Protein AF-A0A7D4T1U1-F1 (afdb_monomer_lite)

pLDDT: mean 91.25, std 10.31, range [41.44, 98.31]

Structure (mmCIF, N/CA/C/O backbone):
data_AF-A0A7D4T1U1-F1
#
_entry.id   AF-A0A7D4T1U1-F1
#
loop_
_atom_site.group_PDB
_atom_site.id
_atom_site.type_symbol
_atom_site.label_atom_id
_atom_site.label_alt_id
_atom_site.label_comp_id
_atom_site.label_asym_id
_atom_site.label_entity_id
_atom_site.label_seq_id
_atom_site.pdbx_PDB_ins_code
_atom_site.Cartn_x
_atom_site.Cartn_y
_atom_site.Cartn_z
_atom_site.occupancy
_atom_site.B_iso_or_equiv
_atom_site.auth_seq_id
_atom_site.auth_comp_id
_atom_site.auth_asym_id
_atom_site.auth_atom_id
_atom_site.pdbx_PDB_model_num
ATOM 1 N N . MET A 1 1 ? 13.947 -8.978 -12.650 1.00 77.12 1 MET A N 1
ATOM 2 C CA . MET A 1 1 ? 12.839 -8.576 -11.743 1.00 77.12 1 MET A CA 1
ATOM 3 C C . MET A 1 1 ? 11.743 -9.635 -11.666 1.00 77.12 1 MET A C 1
ATOM 5 O O . MET A 1 1 ? 11.285 -9.873 -10.558 1.00 77.12 1 MET A O 1
ATOM 9 N N . ALA A 1 2 ? 11.378 -10.297 -12.772 1.00 81.56 2 ALA A N 1
ATOM 10 C CA . ALA A 1 2 ? 10.426 -11.416 -12.76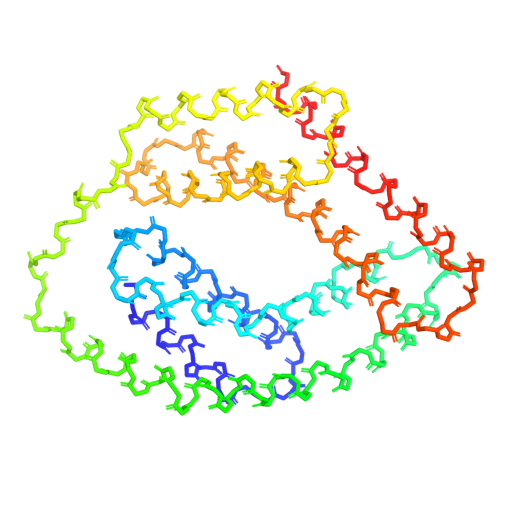2 1.00 81.56 2 ALA A CA 1
ATOM 11 C C . ALA A 1 2 ? 10.854 -12.577 -11.840 1.00 81.56 2 ALA A C 1
ATOM 13 O O . ALA A 1 2 ? 10.051 -13.007 -11.025 1.00 81.56 2 ALA A O 1
ATOM 14 N N . GLN A 1 3 ? 12.135 -12.984 -11.865 1.00 86.38 3 GLN A N 1
ATOM 15 C CA . GLN A 1 3 ? 12.668 -14.003 -10.941 1.00 86.38 3 GLN A CA 1
ATOM 16 C C . GLN A 1 3 ? 12.392 -13.664 -9.471 1.00 86.38 3 GLN A C 1
ATOM 18 O O . GLN A 1 3 ? 11.830 -14.466 -8.745 1.00 86.38 3 GLN A O 1
ATOM 23 N N . LYS A 1 4 ? 12.692 -12.428 -9.055 1.00 89.06 4 LYS A N 1
ATOM 24 C CA . LYS A 1 4 ? 12.436 -11.987 -7.680 1.00 89.06 4 LYS A CA 1
ATOM 25 C C . LYS A 1 4 ? 10.953 -12.078 -7.302 1.00 89.06 4 LYS A C 1
ATOM 27 O O . LYS A 1 4 ? 10.644 -12.396 -6.162 1.00 89.06 4 LYS A O 1
ATOM 32 N N . LEU A 1 5 ? 10.046 -11.756 -8.230 1.00 90.81 5 LEU A N 1
ATOM 33 C CA . LEU A 1 5 ? 8.609 -11.902 -7.992 1.00 90.81 5 LEU A CA 1
ATOM 34 C C . LEU A 1 5 ? 8.231 -13.379 -7.827 1.00 90.81 5 LEU A C 1
ATOM 36 O O . LEU A 1 5 ? 7.451 -13.692 -6.938 1.00 90.81 5 LEU A O 1
ATOM 40 N N . TYR A 1 6 ? 8.801 -14.257 -8.657 1.00 93.00 6 TYR A N 1
ATOM 41 C CA . TYR A 1 6 ? 8.609 -15.704 -8.571 1.00 93.00 6 TYR A CA 1
ATOM 42 C C . TYR A 1 6 ? 9.062 -16.247 -7.217 1.00 93.00 6 TYR A C 1
ATOM 44 O O . TYR A 1 6 ? 8.272 -16.888 -6.535 1.00 93.00 6 TYR A O 1
ATOM 52 N N . ASP A 1 7 ? 10.280 -15.917 -6.789 1.00 92.69 7 ASP A N 1
ATOM 53 C CA . ASP A 1 7 ? 10.823 -16.390 -5.513 1.00 92.69 7 ASP A CA 1
ATOM 54 C C . ASP A 1 7 ? 9.932 -15.947 -4.341 1.00 92.69 7 ASP A C 1
ATOM 56 O O . ASP A 1 7 ? 9.590 -16.737 -3.470 1.00 92.69 7 ASP A O 1
ATOM 60 N N . GLN A 1 8 ? 9.483 -14.688 -4.354 1.00 94.81 8 GLN A N 1
ATOM 61 C CA . GLN A 1 8 ? 8.577 -14.153 -3.332 1.00 94.81 8 GLN A CA 1
ATOM 62 C C . GLN A 1 8 ? 7.198 -14.814 -3.348 1.00 94.81 8 GLN A C 1
ATOM 64 O O . GLN A 1 8 ? 6.584 -14.958 -2.295 1.00 94.81 8 GLN A O 1
ATOM 69 N N . LEU A 1 9 ? 6.698 -15.182 -4.528 1.00 95.81 9 LEU A N 1
ATOM 70 C CA . LEU A 1 9 ? 5.424 -15.874 -4.675 1.00 95.81 9 LEU A CA 1
ATOM 71 C C . LEU A 1 9 ? 5.513 -17.287 -4.102 1.00 95.81 9 LEU A C 1
ATOM 73 O O . LEU A 1 9 ? 4.639 -17.658 -3.329 1.00 95.81 9 LEU A O 1
ATOM 77 N N . VAL A 1 10 ? 6.564 -18.043 -4.436 1.00 95.81 10 VAL A N 1
ATOM 78 C CA . VAL A 1 10 ? 6.771 -19.401 -3.908 1.00 95.81 10 VAL A CA 1
ATOM 79 C C . VAL A 1 10 ? 6.855 -19.370 -2.386 1.00 95.81 10 VAL A C 1
ATOM 81 O O . VAL A 1 10 ? 6.081 -20.058 -1.730 1.00 95.81 10 VAL A O 1
ATOM 84 N N . VAL A 1 11 ? 7.680 -18.474 -1.829 1.00 96.50 11 VAL A N 1
ATOM 85 C CA . VAL A 1 11 ? 7.764 -18.290 -0.372 1.00 96.50 11 VAL A CA 1
ATOM 86 C C . VAL A 1 11 ? 6.387 -17.976 0.215 1.00 96.50 11 VAL A C 1
ATOM 88 O O . VAL A 1 11 ? 5.997 -18.571 1.208 1.00 96.50 11 VAL A O 1
ATOM 91 N N . TYR A 1 12 ? 5.613 -17.077 -0.400 1.00 97.06 12 TYR A N 1
ATOM 92 C CA . TYR A 1 12 ? 4.281 -16.729 0.103 1.00 97.06 12 TYR A CA 1
ATOM 93 C C . TYR A 1 12 ? 3.305 -17.912 0.129 1.00 97.06 12 TYR A C 1
ATOM 95 O O . TYR A 1 12 ? 2.499 -18.017 1.052 1.00 97.06 12 TYR A O 1
ATOM 103 N N . LEU A 1 13 ? 3.359 -18.780 -0.884 1.00 96.69 13 LEU A N 1
ATOM 104 C CA . LEU A 1 13 ? 2.500 -19.961 -0.972 1.00 96.69 13 LEU A CA 1
ATOM 105 C C . LEU A 1 13 ? 2.819 -20.996 0.109 1.00 96.69 13 LEU A C 1
ATOM 107 O O . LEU A 1 13 ? 1.904 -21.664 0.582 1.00 96.69 13 LEU A O 1
ATOM 111 N N . GLU A 1 14 ? 4.088 -21.106 0.494 1.00 95.88 14 GLU A N 1
ATOM 112 C CA . GLU A 1 14 ? 4.570 -22.054 1.503 1.00 95.88 14 GLU A CA 1
ATOM 113 C C . GLU A 1 14 ? 4.371 -21.557 2.941 1.00 95.88 14 GLU A C 1
ATOM 115 O O . GLU A 1 14 ? 4.411 -22.353 3.876 1.00 95.88 14 GLU A O 1
ATOM 120 N N . LEU A 1 15 ? 4.141 -20.253 3.141 1.00 94.25 15 LEU A N 1
ATOM 121 C CA . LEU A 1 15 ? 3.928 -19.700 4.476 1.00 94.25 15 LEU A CA 1
ATOM 122 C C . LEU A 1 15 ? 2.644 -20.234 5.109 1.00 94.25 15 LEU A C 1
ATOM 124 O O . LEU A 1 15 ? 1.544 -20.072 4.573 1.00 94.25 15 LEU A O 1
ATOM 128 N N . GLU A 1 16 ? 2.778 -20.760 6.320 1.00 89.31 16 GLU A N 1
ATOM 129 C CA . GLU A 1 16 ? 1.653 -21.026 7.210 1.00 89.31 16 GLU A CA 1
ATOM 130 C C . GLU A 1 16 ? 1.008 -19.712 7.695 1.00 89.31 16 GLU A C 1
ATOM 132 O O . GLU A 1 16 ? 1.461 -18.609 7.373 1.00 89.31 16 GLU A O 1
ATOM 137 N N . ASN A 1 17 ? -0.073 -19.813 8.475 1.00 82.44 17 ASN A N 1
ATOM 138 C CA . ASN A 1 17 ? -0.871 -18.675 8.953 1.00 82.44 17 ASN A CA 1
ATOM 139 C C . ASN A 1 17 ? -0.183 -17.845 10.061 1.00 82.44 17 ASN A C 1
ATOM 141 O O . ASN A 1 17 ? -0.768 -17.522 11.096 1.00 82.44 17 ASN A O 1
ATOM 145 N N . VAL A 1 18 ? 1.076 -17.473 9.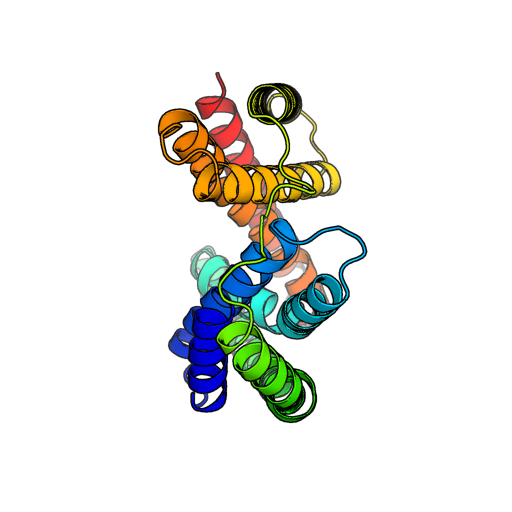826 1.00 90.94 18 VAL A N 1
ATOM 146 C CA . VAL A 1 18 ? 1.882 -16.576 10.650 1.00 90.94 18 VAL A CA 1
ATOM 147 C C . VAL A 1 18 ? 1.736 -15.151 10.113 1.00 90.94 18 VAL A C 1
ATOM 149 O O . VAL A 1 18 ? 2.462 -14.710 9.221 1.00 90.94 18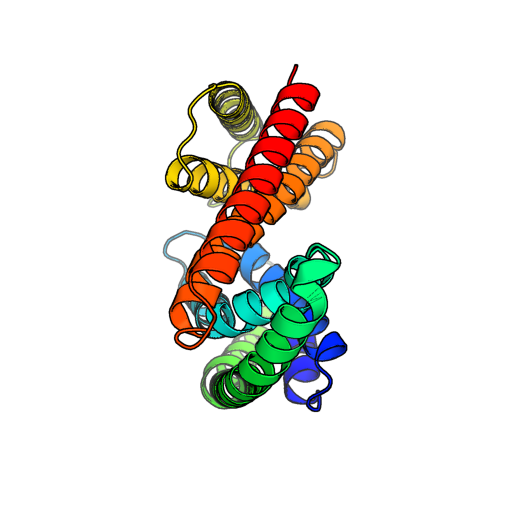 VAL A O 1
ATOM 152 N N . LEU A 1 19 ? 0.797 -14.399 10.696 1.00 89.62 19 LEU A N 1
ATOM 153 C CA . LEU A 1 19 ? 0.356 -13.084 10.207 1.00 89.62 19 LEU A CA 1
ATOM 154 C C . LEU A 1 19 ? 1.501 -12.106 9.874 1.00 89.62 19 LEU A C 1
ATOM 156 O O . LEU A 1 19 ? 1.434 -11.386 8.881 1.00 89.62 19 LEU A O 1
ATOM 160 N N . GLN A 1 20 ? 2.542 -12.043 10.708 1.00 92.25 20 GLN A N 1
ATOM 161 C CA . GLN A 1 20 ? 3.655 -11.099 10.529 1.00 92.25 20 GLN A CA 1
ATOM 162 C C . GLN A 1 20 ? 4.536 -11.461 9.327 1.00 92.25 20 GLN A C 1
ATOM 164 O O . GLN A 1 20 ? 4.959 -10.579 8.578 1.00 92.25 20 GLN A O 1
ATOM 169 N N . GLU A 1 21 ? 4.794 -12.750 9.120 1.00 93.94 21 GLU A N 1
ATOM 170 C CA . GLU A 1 21 ? 5.583 -13.237 7.988 1.00 93.94 21 GLU A CA 1
ATOM 171 C C . GLU A 1 21 ? 4.791 -13.135 6.686 1.00 93.94 21 GLU A C 1
ATOM 173 O O . GLU A 1 21 ? 5.324 -12.679 5.668 1.00 93.94 21 GLU A O 1
ATOM 178 N N . GLN A 1 22 ? 3.497 -13.465 6.737 1.00 94.25 22 GLN A N 1
ATOM 179 C CA . GLN A 1 22 ? 2.588 -13.296 5.610 1.00 94.25 22 GLN A CA 1
ATOM 180 C C . GLN A 1 22 ? 2.469 -11.820 5.209 1.00 94.25 22 GLN A C 1
ATOM 182 O O . GLN A 1 22 ? 2.608 -11.509 4.027 1.00 94.25 22 GLN A O 1
ATOM 187 N N . GLU A 1 23 ? 2.289 -10.887 6.155 1.00 96.00 23 GLU A N 1
ATOM 188 C CA . GLU A 1 23 ? 2.216 -9.448 5.849 1.00 96.00 23 GLU A CA 1
ATOM 189 C C . GLU A 1 23 ? 3.470 -8.957 5.129 1.00 96.00 23 GLU A C 1
ATOM 191 O O . GLU A 1 23 ? 3.373 -8.259 4.110 1.00 96.00 23 GLU A O 1
ATOM 196 N N . LYS A 1 24 ? 4.645 -9.332 5.644 1.00 96.06 24 LYS A N 1
ATOM 197 C CA . LYS A 1 24 ? 5.930 -8.909 5.092 1.00 96.06 24 LYS A CA 1
ATOM 198 C C . LYS A 1 24 ? 6.105 -9.448 3.677 1.00 96.06 24 LYS A C 1
ATOM 200 O O . LYS A 1 24 ? 6.374 -8.678 2.752 1.00 96.06 24 LYS A O 1
ATOM 205 N N . THR A 1 25 ? 5.902 -10.747 3.491 1.00 96.75 25 THR A N 1
ATOM 206 C CA . THR A 1 25 ? 6.077 -11.408 2.194 1.00 96.75 25 THR A CA 1
ATOM 207 C C . THR A 1 25 ? 5.049 -10.910 1.178 1.00 96.75 25 THR A C 1
ATOM 209 O O . THR A 1 25 ? 5.411 -10.572 0.047 1.00 96.75 25 THR A O 1
ATOM 212 N N . LEU A 1 26 ? 3.790 -10.710 1.587 1.00 97.38 26 LEU A N 1
ATOM 213 C CA . LEU A 1 26 ? 2.758 -10.099 0.748 1.00 97.38 26 LEU A CA 1
ATOM 214 C C . LEU A 1 26 ? 3.125 -8.669 0.345 1.00 97.38 26 LEU A C 1
ATOM 216 O O . LEU A 1 26 ? 2.948 -8.265 -0.811 1.00 97.38 26 LEU A O 1
ATOM 220 N N . HIS A 1 27 ? 3.619 -7.867 1.292 1.00 96.62 27 HIS A N 1
ATOM 221 C CA . HIS A 1 27 ? 4.060 -6.505 1.021 1.00 96.62 27 HIS A CA 1
ATOM 222 C C . HIS A 1 27 ? 5.168 -6.495 -0.032 1.00 96.62 27 HIS A C 1
ATOM 224 O O . HIS A 1 27 ? 5.107 -5.720 -0.993 1.00 96.62 27 HIS A O 1
ATOM 230 N N . GLU A 1 28 ? 6.155 -7.367 0.129 1.00 96.31 28 GLU A N 1
ATOM 231 C CA . GLU A 1 28 ? 7.275 -7.513 -0.783 1.00 96.31 28 GLU A CA 1
ATOM 232 C C . GLU A 1 28 ? 6.845 -7.959 -2.188 1.00 96.31 28 GLU A C 1
ATOM 234 O O . GLU A 1 28 ? 7.215 -7.294 -3.164 1.00 96.31 28 GLU A O 1
ATOM 239 N N . LEU A 1 29 ? 5.998 -8.990 -2.290 1.00 96.75 29 LEU A N 1
ATOM 240 C CA . LEU A 1 29 ? 5.392 -9.459 -3.541 1.00 96.75 29 LEU A CA 1
ATOM 241 C C . LEU A 1 29 ? 4.678 -8.305 -4.264 1.00 96.75 29 LEU A C 1
ATOM 243 O O . LEU A 1 29 ? 4.941 -8.004 -5.433 1.00 96.75 29 LEU A O 1
ATOM 247 N N . ARG A 1 30 ? 3.832 -7.563 -3.535 1.00 97.31 30 ARG A N 1
ATOM 248 C CA . ARG A 1 30 ? 3.103 -6.395 -4.060 1.00 97.31 30 ARG A CA 1
ATOM 249 C C . ARG A 1 30 ? 4.038 -5.270 -4.496 1.00 97.31 30 ARG A C 1
ATOM 251 O O . ARG A 1 30 ? 3.708 -4.523 -5.419 1.00 97.31 30 ARG A O 1
ATOM 258 N N . VAL A 1 31 ? 5.168 -5.064 -3.820 1.00 94.38 31 VAL A N 1
ATOM 259 C CA . VAL A 1 31 ? 6.163 -4.055 -4.217 1.00 94.38 31 VAL A CA 1
ATOM 260 C C . VAL A 1 31 ? 6.854 -4.467 -5.513 1.00 94.38 31 VAL A C 1
ATOM 262 O O . VAL A 1 31 ? 6.998 -3.620 -6.397 1.00 94.38 31 VAL A O 1
ATOM 265 N N . SER A 1 32 ? 7.247 -5.732 -5.651 1.00 93.75 32 SER A N 1
ATOM 266 C CA . SER A 1 32 ? 7.858 -6.256 -6.876 1.00 93.75 32 SER A CA 1
ATOM 267 C C . SER A 1 32 ? 6.906 -6.153 -8.069 1.00 93.75 32 SER A C 1
ATOM 269 O O . SER A 1 32 ? 7.288 -5.589 -9.096 1.00 93.75 32 SER A O 1
ATOM 271 N N . ALA A 1 33 ? 5.641 -6.555 -7.903 1.00 94.62 33 ALA A N 1
ATOM 272 C CA . ALA A 1 33 ? 4.622 -6.425 -8.945 1.00 94.62 33 ALA A CA 1
ATOM 273 C C . ALA A 1 33 ? 4.410 -4.957 -9.358 1.00 94.62 33 ALA A C 1
ATOM 275 O O . ALA A 1 33 ? 4.402 -4.633 -10.542 1.00 94.62 33 ALA A O 1
ATOM 276 N N . ARG A 1 34 ? 4.321 -4.022 -8.398 1.00 93.06 34 ARG A N 1
ATOM 277 C CA . ARG A 1 34 ? 4.162 -2.586 -8.709 1.00 93.06 34 ARG A CA 1
ATOM 278 C C . ARG A 1 34 ? 5.339 -2.001 -9.479 1.00 93.06 34 ARG A C 1
ATOM 280 O O . ARG A 1 34 ? 5.117 -1.140 -10.328 1.00 93.06 34 ARG A O 1
ATOM 287 N N . LYS A 1 35 ? 6.566 -2.428 -9.167 1.00 90.00 35 LYS A N 1
ATOM 288 C CA . LYS A 1 35 ? 7.758 -2.004 -9.912 1.00 90.00 35 LYS A CA 1
ATOM 289 C C . LYS A 1 35 ? 7.663 -2.460 -11.363 1.00 90.00 35 LYS A C 1
ATOM 291 O O . LYS A 1 35 ? 7.829 -1.626 -12.243 1.00 90.00 35 LYS A O 1
ATOM 296 N N . LE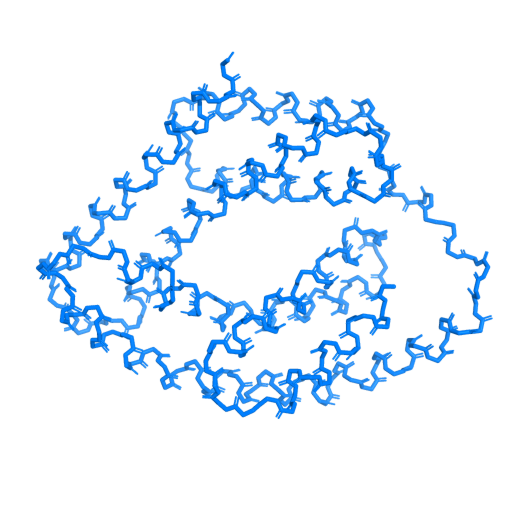U A 1 36 ? 7.308 -3.722 -11.603 1.00 89.38 36 LEU A N 1
ATOM 297 C CA . LEU A 1 36 ? 7.100 -4.249 -12.955 1.00 89.38 36 LEU A CA 1
ATOM 298 C C . LEU A 1 36 ? 6.016 -3.456 -13.702 1.00 89.38 36 LEU A C 1
ATOM 300 O O . LEU A 1 36 ? 6.291 -2.906 -14.760 1.00 89.38 36 LEU A O 1
ATOM 304 N N . VAL A 1 37 ? 4.843 -3.244 -13.092 1.00 90.19 37 VAL A N 1
ATOM 305 C CA . VAL A 1 37 ? 3.759 -2.428 -13.682 1.00 90.19 37 VAL A CA 1
ATOM 306 C C . VAL A 1 37 ? 4.199 -1.002 -14.034 1.00 90.19 37 VAL A C 1
ATOM 308 O O . VAL A 1 37 ? 3.676 -0.412 -14.977 1.00 90.19 37 VAL A O 1
ATOM 311 N N . SER A 1 38 ? 5.110 -0.412 -13.253 1.00 85.62 38 SER A N 1
ATOM 312 C CA . SER A 1 38 ? 5.592 0.954 -13.491 1.00 85.62 38 SER A CA 1
ATOM 313 C C . SER A 1 38 ? 6.628 1.076 -14.605 1.00 85.62 38 SER A C 1
ATOM 315 O O . SER A 1 38 ? 6.855 2.194 -15.063 1.00 85.62 38 SER A O 1
ATOM 317 N N . LEU A 1 39 ? 7.248 -0.039 -14.997 1.00 82.69 39 LEU A N 1
ATOM 318 C CA . LEU A 1 39 ? 8.304 -0.098 -16.008 1.00 82.69 39 LEU A CA 1
ATOM 319 C C . LEU A 1 39 ? 7.805 -0.622 -17.360 1.00 82.69 39 LEU A C 1
ATOM 321 O O . LEU A 1 39 ? 8.505 -0.463 -18.350 1.00 82.69 39 LEU A O 1
ATOM 325 N N . LEU A 1 40 ? 6.623 -1.240 -17.402 1.00 83.81 40 LEU A N 1
ATOM 326 C CA . LEU A 1 40 ? 6.032 -1.777 -18.626 1.00 83.81 40 LEU A CA 1
ATOM 327 C C . LEU A 1 40 ? 5.153 -0.734 -19.349 1.00 83.81 40 LEU A C 1
ATOM 329 O O . LEU A 1 40 ? 4.494 0.074 -18.672 1.00 83.81 40 LEU A O 1
ATOM 333 N N . PRO A 1 41 ? 5.084 -0.774 -20.697 1.00 83.62 41 PRO A N 1
ATOM 334 C CA . PRO A 1 41 ? 4.160 0.033 -21.494 1.00 83.62 41 PRO A CA 1
ATOM 335 C C . PRO A 1 41 ? 2.703 -0.145 -21.062 1.00 83.62 41 PRO A C 1
ATOM 337 O O . PRO A 1 41 ? 2.321 -1.165 -20.494 1.00 83.62 41 PRO A O 1
ATOM 340 N N . LYS A 1 42 ? 1.853 0.858 -21.315 1.00 84.81 42 LYS A N 1
ATOM 341 C CA . LYS A 1 42 ? 0.459 0.831 -20.833 1.00 84.81 42 LYS A CA 1
ATOM 342 C C . LYS A 1 42 ? -0.353 -0.337 -21.386 1.00 84.81 42 LYS A C 1
ATOM 344 O O . LYS A 1 42 ? -1.170 -0.842 -20.614 1.00 84.81 42 LYS A O 1
ATOM 349 N N . ASP A 1 43 ? -0.082 -0.708 -22.634 1.00 85.31 43 ASP A N 1
ATOM 350 C CA . ASP A 1 43 ? -0.808 -1.710 -23.423 1.00 85.31 43 ASP A CA 1
ATOM 351 C C . ASP A 1 43 ? -0.119 -3.087 -23.395 1.00 85.31 43 ASP A C 1
ATOM 353 O O . ASP A 1 43 ? -0.519 -4.011 -24.095 1.00 85.31 43 ASP A O 1
ATOM 357 N N . ASP A 1 44 ? 0.919 -3.234 -22.564 1.00 87.25 44 ASP A N 1
ATOM 358 C CA . ASP A 1 44 ? 1.627 -4.494 -22.371 1.00 87.25 44 ASP A CA 1
ATOM 359 C C . ASP A 1 44 ? 0.746 -5.510 -21.623 1.00 87.25 44 ASP A C 1
ATOM 361 O O . ASP A 1 44 ? 0.182 -5.225 -20.562 1.00 87.25 44 ASP A O 1
ATOM 365 N N . TYR A 1 45 ? 0.650 -6.723 -22.164 1.00 89.75 45 TYR A N 1
ATOM 366 C CA . TYR A 1 45 ? -0.146 -7.803 -21.583 1.00 89.75 45 TYR A CA 1
ATOM 367 C C . TYR A 1 45 ? 0.326 -8.188 -20.164 1.00 89.75 45 TYR A C 1
ATOM 369 O O . TYR A 1 45 ? -0.482 -8.294 -19.233 1.00 89.75 45 TYR A O 1
ATOM 377 N N . HIS A 1 46 ? 1.641 -8.299 -19.946 1.00 89.00 46 HIS A N 1
ATOM 378 C CA . HIS A 1 46 ? 2.213 -8.648 -18.642 1.00 89.00 46 HIS A CA 1
ATOM 379 C C . HIS A 1 46 ? 1.955 -7.565 -17.592 1.00 89.00 46 HIS A C 1
ATOM 381 O O . HIS A 1 46 ? 1.871 -7.841 -16.392 1.00 89.00 46 HIS A O 1
ATOM 387 N N . ARG A 1 47 ? 1.782 -6.312 -18.014 1.00 90.19 47 ARG A N 1
ATOM 388 C CA . ARG A 1 47 ? 1.387 -5.234 -17.109 1.00 90.19 47 ARG A CA 1
ATOM 389 C C . ARG A 1 47 ? 0.015 -5.480 -16.487 1.00 90.19 47 ARG A C 1
ATOM 391 O O . ARG A 1 47 ? -0.144 -5.250 -15.283 1.00 90.19 47 ARG A O 1
ATOM 398 N N . GLU A 1 48 ? -0.966 -5.921 -17.270 1.00 91.69 48 GLU A N 1
ATOM 399 C CA . GLU A 1 48 ? -2.293 -6.258 -16.742 1.00 91.69 48 GLU A CA 1
ATOM 400 C C . GLU A 1 48 ? -2.243 -7.520 -15.876 1.00 91.69 48 GLU A C 1
ATOM 402 O O . GLU A 1 48 ? -2.833 -7.539 -14.792 1.00 91.69 48 GLU A O 1
ATOM 407 N N . PHE A 1 49 ? -1.426 -8.504 -16.252 1.00 92.75 49 PHE A N 1
ATOM 408 C CA . PHE A 1 49 ? -1.121 -9.660 -15.408 1.00 92.75 49 PHE A CA 1
ATOM 409 C C . PHE A 1 49 ? -0.605 -9.255 -14.010 1.00 92.75 49 PHE A C 1
ATOM 411 O O . PHE A 1 49 ? -1.205 -9.604 -12.990 1.00 92.75 49 PHE A O 1
ATOM 418 N N . PHE A 1 50 ? 0.439 -8.421 -13.914 1.00 94.62 50 PHE A N 1
ATOM 419 C CA . PHE A 1 50 ? 0.965 -7.978 -12.612 1.00 94.62 50 PHE A CA 1
ATOM 420 C C . PHE A 1 50 ? -0.018 -7.090 -11.832 1.00 94.62 50 PHE A C 1
ATOM 422 O O . PHE A 1 50 ? 0.003 -7.067 -10.595 1.00 94.62 50 PHE A O 1
ATOM 429 N N . LYS A 1 51 ? -0.906 -6.360 -12.518 1.00 95.69 51 LYS A N 1
ATOM 430 C CA . LYS A 1 51 ? -1.998 -5.628 -11.863 1.00 95.69 51 LYS A CA 1
ATOM 431 C C . LYS A 1 51 ? -3.001 -6.562 -11.199 1.00 95.69 51 LYS A C 1
ATOM 433 O O . LYS A 1 51 ? -3.424 -6.226 -10.092 1.00 95.69 51 LYS A O 1
ATOM 438 N N . ARG A 1 52 ? -3.339 -7.708 -11.805 1.00 96.38 52 ARG A N 1
ATOM 439 C CA . ARG A 1 52 ? -4.241 -8.706 -11.197 1.00 96.38 52 ARG A CA 1
ATOM 440 C C . ARG A 1 52 ? -3.705 -9.166 -9.840 1.00 96.38 52 ARG A C 1
ATOM 442 O O . ARG A 1 52 ? -4.440 -9.114 -8.859 1.00 96.38 52 ARG A O 1
ATOM 449 N N . VAL A 1 53 ? -2.403 -9.461 -9.740 1.00 96.69 53 VAL A N 1
ATOM 450 C CA . VAL A 1 53 ? -1.739 -9.816 -8.464 1.00 96.69 53 VAL A CA 1
ATOM 451 C C . VAL A 1 53 ? -1.918 -8.721 -7.404 1.00 96.69 53 VAL A C 1
ATOM 453 O O . VAL A 1 53 ? -2.275 -8.988 -6.253 1.00 96.69 53 VAL A O 1
ATOM 456 N N . ILE A 1 54 ? -1.697 -7.457 -7.781 1.00 97.38 54 ILE A N 1
ATOM 457 C CA . ILE A 1 54 ? -1.872 -6.315 -6.872 1.00 97.38 54 ILE A CA 1
ATOM 458 C C . ILE A 1 54 ? -3.347 -6.158 -6.475 1.00 97.38 54 ILE A C 1
ATOM 460 O O . ILE A 1 54 ? -3.640 -5.855 -5.322 1.00 97.38 54 ILE A O 1
ATOM 464 N N . GLN A 1 55 ? -4.282 -6.316 -7.405 1.00 97.50 55 GLN A N 1
ATOM 465 C CA . GLN A 1 55 ? -5.703 -6.109 -7.142 1.00 97.50 55 GLN A CA 1
ATOM 466 C C . GLN A 1 55 ? -6.276 -7.194 -6.232 1.00 97.50 55 GLN A C 1
ATOM 468 O O . GLN A 1 55 ? -6.921 -6.853 -5.239 1.00 97.50 55 GLN A O 1
ATOM 473 N N . ALA A 1 56 ? -5.970 -8.461 -6.514 1.00 97.88 56 ALA A N 1
ATOM 474 C CA . ALA A 1 56 ? -6.424 -9.606 -5.731 1.00 97.88 56 ALA A CA 1
ATOM 475 C C . ALA A 1 56 ? -5.970 -9.515 -4.263 1.00 97.88 56 ALA A C 1
ATOM 477 O O . ALA A 1 56 ? -6.753 -9.738 -3.347 1.00 97.88 56 ALA A O 1
ATOM 478 N N . SER A 1 57 ? -4.747 -9.036 -4.021 1.00 98.06 57 SER A N 1
ATOM 479 C CA . SER A 1 57 ? -4.202 -8.867 -2.666 1.00 98.06 57 SER A CA 1
ATOM 480 C C . SER A 1 57 ? -4.571 -7.553 -1.961 1.00 98.06 57 SER A C 1
ATOM 482 O O . SER A 1 57 ? -4.041 -7.265 -0.885 1.00 98.06 57 SER A O 1
ATOM 484 N N . ASN A 1 58 ? -5.422 -6.695 -2.540 1.00 97.38 58 ASN A N 1
ATOM 485 C CA . ASN A 1 58 ? -5.737 -5.400 -1.922 1.00 97.38 58 ASN A CA 1
ATOM 486 C C . ASN A 1 58 ? -6.430 -5.556 -0.568 1.00 97.38 58 ASN A C 1
ATOM 488 O O . ASN A 1 58 ? -5.955 -4.980 0.405 1.00 97.38 58 ASN A O 1
ATOM 492 N N . LYS A 1 59 ? -7.489 -6.371 -0.492 1.00 97.50 59 LYS A N 1
ATOM 493 C CA . LYS A 1 59 ? -8.268 -6.530 0.745 1.00 97.50 59 LYS A CA 1
ATOM 494 C C . LYS A 1 59 ? -7.414 -7.085 1.886 1.00 97.50 59 LYS A C 1
ATOM 496 O O . LYS A 1 59 ? -7.433 -6.510 2.966 1.00 97.50 59 LYS A O 1
ATOM 501 N N . ILE A 1 60 ? -6.622 -8.130 1.624 1.00 97.75 60 ILE A N 1
ATOM 502 C CA . ILE A 1 60 ? -5.695 -8.715 2.608 1.00 97.75 60 ILE A CA 1
ATOM 503 C C . ILE A 1 60 ? -4.729 -7.642 3.105 1.00 97.75 60 ILE A C 1
ATOM 505 O O . ILE A 1 60 ? -4.626 -7.405 4.303 1.00 97.75 60 ILE A O 1
ATOM 509 N N . ARG A 1 61 ? -4.097 -6.905 2.179 1.00 97.75 61 ARG A N 1
ATOM 510 C CA . ARG A 1 61 ? -3.146 -5.855 2.547 1.00 97.75 61 ARG A CA 1
ATOM 511 C C . ARG A 1 61 ? -3.781 -4.763 3.404 1.00 97.75 61 ARG A C 1
ATOM 513 O O . ARG A 1 61 ? -3.123 -4.250 4.306 1.00 97.75 61 ARG A O 1
ATOM 520 N N . ASP A 1 62 ? -4.998 -4.353 3.072 1.00 97.50 62 ASP A N 1
ATOM 521 C CA . ASP A 1 62 ? -5.687 -3.290 3.794 1.00 97.50 62 ASP A CA 1
ATOM 522 C C . ASP A 1 62 ? -6.043 -3.753 5.223 1.00 97.50 62 ASP A C 1
ATOM 524 O O . ASP A 1 62 ? -5.886 -2.976 6.168 1.00 97.50 62 ASP A O 1
ATOM 528 N N . LEU A 1 63 ? -6.407 -5.031 5.404 1.00 97.62 63 LEU A N 1
ATOM 529 C CA . LEU A 1 63 ? -6.591 -5.648 6.724 1.00 97.62 63 LEU A CA 1
ATOM 530 C C . LEU A 1 63 ? -5.276 -5.769 7.504 1.00 97.62 63 LEU A C 1
ATOM 532 O O . LEU A 1 63 ? -5.237 -5.393 8.674 1.00 97.62 63 LEU A O 1
ATOM 536 N N . ASP A 1 64 ? -4.190 -6.213 6.867 1.00 97.88 64 ASP A N 1
ATOM 537 C CA . ASP A 1 64 ? -2.874 -6.309 7.510 1.00 97.88 64 ASP A CA 1
ATOM 538 C C . ASP A 1 64 ? -2.412 -4.936 8.028 1.00 97.88 64 ASP A C 1
ATOM 540 O O . ASP A 1 64 ? -1.958 -4.803 9.164 1.00 97.88 64 ASP A O 1
ATOM 544 N N . VAL A 1 65 ? -2.564 -3.884 7.212 1.00 97.38 65 VAL A N 1
ATOM 545 C CA . VAL A 1 65 ? -2.232 -2.504 7.608 1.00 97.38 65 VAL A CA 1
ATOM 546 C C . VAL A 1 65 ? -3.093 -2.050 8.779 1.00 97.38 65 VAL A C 1
ATOM 548 O O . VAL A 1 65 ? -2.566 -1.471 9.732 1.00 97.38 65 VAL A O 1
ATOM 551 N N . LEU A 1 66 ? -4.401 -2.311 8.730 1.00 96.88 66 LEU A N 1
ATOM 552 C CA . LEU A 1 66 ? -5.306 -1.952 9.813 1.00 96.88 66 LEU A CA 1
ATOM 553 C C . LEU A 1 66 ? -4.872 -2.617 11.126 1.00 96.88 66 LEU A C 1
ATOM 555 O O . LEU A 1 66 ? -4.615 -1.919 12.106 1.00 96.88 66 LEU A O 1
ATOM 559 N N . MET A 1 67 ? -4.721 -3.941 11.121 1.00 96.81 67 MET A N 1
ATOM 560 C CA . MET A 1 67 ? -4.427 -4.737 12.314 1.00 96.81 67 MET A CA 1
ATOM 561 C C . MET A 1 67 ? -3.027 -4.493 12.884 1.00 96.81 67 MET A C 1
ATOM 563 O O . MET A 1 67 ? -2.865 -4.483 14.101 1.00 96.81 67 MET A O 1
ATOM 567 N N . LEU A 1 68 ? -2.011 -4.320 12.033 1.00 96.56 68 LEU A N 1
ATOM 568 C CA . LEU A 1 68 ? -0.609 -4.286 12.470 1.00 96.56 68 LEU A CA 1
ATOM 569 C C . LEU A 1 68 ? -0.028 -2.877 12.581 1.00 96.56 68 LEU A C 1
ATOM 571 O O . LEU A 1 68 ? 0.982 -2.691 13.255 1.00 96.56 68 LEU A O 1
ATOM 575 N N . GLN A 1 69 ? -0.623 -1.884 11.917 1.00 95.69 69 GLN A N 1
ATOM 576 C CA . GLN A 1 69 ? -0.061 -0.529 11.867 1.00 95.69 69 GLN A CA 1
ATOM 577 C C . GLN A 1 69 ? -0.995 0.525 12.458 1.00 95.69 69 GLN A C 1
ATOM 579 O O . GLN A 1 69 ? -0.515 1.483 13.065 1.00 95.69 69 GLN A O 1
ATOM 584 N N . VAL A 1 70 ? -2.311 0.373 12.287 1.00 96.62 70 VAL A N 1
ATOM 585 C CA . VAL A 1 70 ? -3.284 1.386 12.718 1.00 96.62 70 VAL A CA 1
ATOM 586 C C . VAL A 1 70 ? -3.831 1.090 14.113 1.00 96.62 70 VAL A C 1
ATOM 588 O O . VAL A 1 70 ? -3.706 1.946 14.987 1.00 96.62 70 VAL A O 1
ATOM 591 N N . VAL A 1 71 ? -4.376 -0.110 14.339 1.00 95.50 71 VAL A N 1
ATOM 592 C CA . VAL A 1 71 ? -4.954 -0.531 15.632 1.00 95.50 71 VAL A CA 1
ATOM 593 C C . VAL A 1 71 ? -3.961 -0.391 16.796 1.00 95.50 71 VAL A C 1
ATOM 595 O O . VAL A 1 71 ? -4.335 0.202 17.807 1.00 95.50 71 VAL A O 1
ATOM 598 N N . PRO A 1 72 ? -2.674 -0.785 16.677 1.00 95.06 72 PRO A N 1
ATOM 599 C CA . PRO A 1 72 ? -1.710 -0.604 17.769 1.00 95.06 72 PRO A CA 1
ATOM 600 C C . PRO A 1 72 ? -1.465 0.865 18.154 1.00 95.06 72 PRO A C 1
ATOM 602 O O . PRO A 1 72 ? -0.930 1.152 19.223 1.00 95.06 72 PRO A O 1
ATOM 605 N N . GLY A 1 73 ? -1.832 1.808 17.279 1.00 94.38 73 GLY A N 1
ATOM 606 C CA . GLY A 1 73 ? -1.737 3.244 17.520 1.00 94.38 73 GLY A CA 1
ATOM 607 C C . GLY A 1 73 ? -2.930 3.848 18.265 1.00 94.38 73 GLY A C 1
ATOM 608 O O . GLY A 1 73 ? -2.937 5.069 18.463 1.00 94.38 73 GLY A O 1
ATOM 609 N N . PHE A 1 74 ? -3.928 3.042 18.641 1.00 94.44 74 PHE A N 1
ATOM 610 C CA . PHE A 1 74 ? -5.133 3.521 19.311 1.00 94.44 74 PHE A CA 1
ATOM 611 C C . PHE A 1 74 ? -4.845 4.064 20.727 1.00 94.44 74 PHE A C 1
ATOM 613 O O . PHE A 1 74 ? -3.911 3.611 21.403 1.00 94.44 74 PHE A O 1
ATOM 620 N N . PRO A 1 75 ? -5.630 5.061 21.184 1.00 94.62 75 PRO A N 1
ATOM 621 C CA . PRO A 1 75 ? -5.629 5.537 22.568 1.00 94.62 75 PRO A CA 1
ATOM 622 C C . PRO A 1 75 ? -5.820 4.412 23.599 1.00 94.62 75 PRO A C 1
ATOM 624 O O . PRO A 1 75 ? -6.363 3.357 23.281 1.00 94.62 75 PRO A O 1
ATOM 627 N N . LYS A 1 76 ? -5.361 4.623 24.843 1.00 94.50 76 LYS A N 1
ATOM 628 C CA . LYS A 1 76 ? -5.394 3.594 25.906 1.00 94.50 76 LYS A CA 1
ATOM 629 C C . LYS A 1 76 ? -6.815 3.104 26.204 1.00 94.50 76 LYS A C 1
ATOM 631 O O . LYS A 1 76 ? -7.020 1.909 26.342 1.00 94.50 76 LYS A O 1
ATOM 636 N N . ASP A 1 77 ? -7.756 4.032 26.246 1.00 92.38 77 ASP A N 1
ATOM 637 C CA . ASP A 1 77 ? -9.199 3.854 26.424 1.00 92.38 77 ASP A CA 1
ATOM 638 C C . ASP A 1 77 ? -9.888 3.114 25.263 1.00 92.38 77 ASP A C 1
ATOM 640 O O . ASP A 1 77 ? -11.034 2.703 25.392 1.00 92.38 77 ASP A O 1
ATOM 644 N N . MET A 1 78 ? -9.192 2.901 24.142 1.00 91.62 78 MET A N 1
ATOM 645 C CA . MET A 1 78 ? -9.708 2.216 22.951 1.00 91.62 78 MET A CA 1
ATOM 646 C C . MET A 1 78 ? -9.051 0.855 22.691 1.00 91.62 78 MET A C 1
ATOM 648 O O . MET A 1 78 ? -9.343 0.226 21.672 1.00 91.62 78 MET A O 1
ATOM 652 N N . ARG A 1 79 ? -8.127 0.411 23.552 1.00 91.50 79 ARG A N 1
ATOM 653 C CA . ARG A 1 79 ? -7.315 -0.788 23.291 1.00 91.50 79 ARG A CA 1
ATOM 654 C C . ARG A 1 79 ? -8.142 -2.062 23.255 1.00 91.50 79 ARG A C 1
ATOM 656 O O . ARG A 1 79 ? -8.017 -2.799 22.287 1.00 91.50 79 ARG A O 1
ATOM 663 N N . ASP A 1 80 ? -9.026 -2.261 24.227 1.00 91.19 80 ASP A N 1
ATOM 664 C CA . ASP A 1 80 ? -9.826 -3.487 24.325 1.00 91.19 80 ASP A CA 1
ATOM 665 C C . ASP A 1 80 ? -10.731 -3.667 23.096 1.00 91.19 80 ASP A C 1
ATOM 667 O O . ASP A 1 80 ? -10.765 -4.733 22.482 1.00 91.19 80 ASP A O 1
ATOM 671 N N . ALA A 1 81 ? -11.388 -2.587 22.661 1.00 89.00 81 ALA A N 1
ATOM 672 C CA . ALA A 1 81 ? -12.175 -2.573 21.428 1.00 89.00 81 ALA A CA 1
ATOM 673 C C . ALA A 1 81 ? -11.303 -2.795 20.176 1.00 89.00 81 ALA A C 1
ATOM 675 O O . ALA A 1 81 ? -11.709 -3.488 19.243 1.00 89.00 81 ALA A O 1
ATOM 676 N N . GLY A 1 82 ? -10.088 -2.238 20.151 1.00 91.50 82 GLY A N 1
ATOM 677 C CA . GLY A 1 82 ? -9.113 -2.475 19.086 1.00 91.50 82 GLY A CA 1
ATOM 678 C C . GLY A 1 82 ? -8.653 -3.935 19.004 1.00 91.50 82 GLY A C 1
ATOM 679 O O . GLY A 1 82 ? -8.547 -4.483 17.906 1.00 91.50 82 GLY A O 1
ATOM 680 N N . ASP A 1 83 ? -8.423 -4.580 20.146 1.00 91.88 83 ASP A N 1
ATOM 681 C CA . ASP A 1 83 ? -8.028 -5.987 20.224 1.00 91.88 83 ASP A CA 1
ATOM 682 C C . ASP A 1 83 ? -9.171 -6.918 19.811 1.00 91.88 83 ASP A C 1
ATOM 684 O O . ASP A 1 83 ? -8.937 -7.893 19.092 1.00 91.88 83 ASP A O 1
ATOM 688 N N . GLN A 1 84 ? -10.409 -6.593 20.193 1.00 89.94 84 GLN A N 1
ATOM 689 C CA . GLN A 1 84 ? -11.598 -7.310 19.733 1.00 89.94 84 GLN A CA 1
ATOM 690 C C . GLN A 1 84 ? -11.752 -7.215 18.209 1.00 89.94 84 GLN A C 1
ATOM 692 O O . GLN A 1 84 ? -11.816 -8.241 17.530 1.00 89.94 84 GLN A O 1
ATOM 697 N N . LEU A 1 85 ? -11.678 -5.999 17.659 1.00 91.19 85 LEU A N 1
ATOM 698 C CA . LEU A 1 85 ? -11.689 -5.768 16.214 1.00 91.19 85 LEU A CA 1
ATOM 699 C C . LEU A 1 85 ? -10.593 -6.580 15.509 1.00 91.19 85 LEU A C 1
ATOM 701 O O . LEU A 1 85 ? -10.827 -7.189 14.468 1.00 91.19 85 LEU A O 1
ATOM 705 N N . ARG A 1 86 ? -9.377 -6.616 16.064 1.00 93.62 86 ARG A N 1
ATOM 706 C CA . ARG A 1 86 ? -8.267 -7.374 15.476 1.00 93.62 86 ARG A CA 1
ATOM 707 C C . ARG A 1 86 ? -8.563 -8.875 15.406 1.00 93.62 86 ARG A C 1
ATOM 709 O O . ARG A 1 86 ? -8.207 -9.496 14.406 1.00 93.62 86 ARG A O 1
ATOM 716 N N . LYS A 1 87 ? -9.200 -9.456 16.428 1.00 91.69 87 LYS A N 1
ATOM 717 C CA . LYS A 1 87 ? -9.594 -10.877 16.428 1.00 91.69 87 LYS A CA 1
ATOM 718 C C . LYS A 1 87 ? -10.613 -11.175 15.330 1.00 91.69 87 LYS A C 1
ATOM 720 O O . LYS A 1 87 ? -10.436 -12.138 14.590 1.00 91.69 87 LYS A O 1
ATOM 725 N N . GLU A 1 88 ? -11.626 -10.328 15.187 1.00 90.88 88 GLU A N 1
ATOM 726 C CA . GLU A 1 88 ? -12.666 -10.475 14.159 1.00 90.88 88 GLU A CA 1
ATOM 727 C C . GLU A 1 88 ? -12.084 -10.367 12.744 1.00 90.88 88 GLU A C 1
ATOM 729 O O . GLU A 1 88 ? -12.345 -11.202 11.874 1.00 90.88 88 GLU A O 1
ATOM 734 N N . LEU A 1 89 ? -11.219 -9.374 12.520 1.00 94.50 89 LEU A N 1
ATOM 735 C CA . LEU A 1 89 ? -10.573 -9.168 11.226 1.00 94.50 89 LEU A CA 1
ATOM 736 C C . LEU A 1 89 ? -9.613 -10.297 10.847 1.00 94.50 89 LEU A C 1
ATOM 738 O O . LEU A 1 89 ? -9.432 -10.545 9.654 1.00 94.50 89 LEU A O 1
ATOM 742 N N . LEU A 1 90 ? -9.008 -10.984 11.821 1.00 95.12 90 LEU A N 1
ATOM 743 C CA . LEU A 1 90 ? -8.074 -12.077 11.554 1.00 95.12 90 LEU A CA 1
ATOM 744 C C . LEU A 1 90 ? -8.763 -13.251 10.847 1.00 95.12 90 LEU A C 1
ATOM 746 O O . LEU A 1 90 ? -8.214 -13.777 9.882 1.00 95.12 90 LEU A O 1
ATOM 750 N N . GLY A 1 91 ? -9.979 -13.615 11.267 1.00 93.00 91 GLY A N 1
ATOM 751 C CA . GLY A 1 91 ? -10.750 -14.678 10.615 1.00 93.00 91 GLY A CA 1
ATOM 752 C C . GLY A 1 91 ? -11.062 -14.349 9.153 1.00 93.00 91 GLY A C 1
ATOM 753 O O . GLY A 1 91 ? -10.789 -15.145 8.256 1.00 93.00 91 GLY A O 1
ATOM 754 N N . ILE A 1 92 ? -11.535 -13.124 8.897 1.00 95.12 92 ILE A N 1
ATOM 755 C CA . ILE A 1 92 ? -11.811 -12.625 7.539 1.00 95.12 92 ILE A CA 1
ATOM 756 C C . ILE A 1 92 ? -10.529 -12.602 6.697 1.00 95.12 92 ILE A C 1
ATOM 758 O O . ILE A 1 92 ? -10.539 -12.966 5.522 1.00 95.12 92 ILE A O 1
ATOM 762 N N . ARG A 1 93 ? -9.417 -12.156 7.289 1.00 96.81 93 ARG A N 1
ATOM 763 C CA . ARG A 1 93 ? -8.121 -12.070 6.614 1.00 96.81 93 ARG A CA 1
ATOM 764 C C . ARG A 1 93 ? -7.619 -13.448 6.198 1.00 96.81 93 ARG A C 1
ATOM 766 O O . ARG A 1 93 ? -7.128 -13.556 5.082 1.00 96.81 93 ARG A O 1
ATOM 773 N N . ASN A 1 94 ? -7.751 -14.465 7.050 1.00 95.69 94 ASN A N 1
ATOM 774 C CA . ASN A 1 94 ? -7.310 -15.827 6.739 1.00 95.69 94 ASN A CA 1
ATOM 775 C C . ASN A 1 94 ? -8.104 -16.428 5.576 1.00 95.69 94 ASN A C 1
ATOM 777 O O . ASN A 1 94 ? -7.493 -16.919 4.637 1.00 95.69 94 ASN A O 1
ATOM 781 N N . GLN A 1 95 ? -9.431 -16.268 5.558 1.00 96.00 95 GLN A N 1
ATOM 782 C CA . GLN A 1 95 ? -10.239 -16.720 4.419 1.00 96.00 95 GLN A CA 1
ATOM 783 C C . GLN A 1 95 ? -9.805 -16.054 3.105 1.00 96.00 95 GLN A C 1
ATOM 785 O O . GLN A 1 95 ? -9.652 -16.709 2.079 1.00 96.00 95 GLN A O 1
ATOM 790 N N . LEU A 1 96 ? -9.578 -14.736 3.133 1.00 97.00 96 LEU A N 1
ATOM 791 C CA . LEU A 1 96 ? -9.097 -14.013 1.955 1.00 97.00 96 LEU A CA 1
ATOM 792 C C . LEU A 1 96 ? -7.688 -14.457 1.534 1.00 97.00 96 LEU A C 1
ATOM 794 O O . LEU A 1 96 ? -7.382 -14.413 0.345 1.00 97.00 96 LEU A O 1
ATOM 798 N N . ASP A 1 97 ? -6.830 -14.829 2.488 1.00 97.31 97 ASP A N 1
ATOM 799 C CA . ASP A 1 97 ? -5.486 -15.353 2.229 1.00 97.31 97 ASP A CA 1
ATOM 800 C C . ASP A 1 97 ? -5.544 -16.690 1.494 1.00 97.31 97 ASP A C 1
ATOM 802 O O . ASP A 1 97 ? -4.857 -16.838 0.485 1.00 97.31 97 ASP A O 1
ATOM 806 N N . ASP A 1 98 ? -6.412 -17.602 1.932 1.00 96.81 98 ASP A N 1
ATOM 807 C CA . ASP A 1 98 ? -6.628 -18.898 1.285 1.00 96.81 98 ASP A CA 1
ATOM 808 C C . ASP A 1 98 ? -7.136 -18.718 -0.154 1.00 96.81 98 ASP A C 1
ATOM 810 O O . ASP A 1 98 ? -6.560 -19.267 -1.098 1.00 96.81 98 ASP A O 1
ATOM 814 N N . ASP A 1 99 ? -8.143 -17.859 -0.356 1.00 97.44 99 ASP A N 1
ATOM 815 C CA . ASP A 1 99 ? -8.655 -17.517 -1.691 1.00 97.44 99 ASP A CA 1
ATOM 816 C C . ASP A 1 99 ? -7.545 -16.939 -2.587 1.00 97.44 99 ASP A C 1
ATOM 818 O O . ASP A 1 99 ? -7.431 -17.263 -3.773 1.00 97.44 99 ASP A O 1
ATOM 822 N N . PHE A 1 100 ? -6.699 -16.073 -2.023 1.00 98.06 100 PHE A N 1
ATOM 823 C CA . PHE A 1 100 ? -5.604 -15.451 -2.756 1.00 98.06 100 PHE A CA 1
ATOM 824 C C . PHE A 1 100 ? -4.476 -16.435 -3.074 1.00 98.06 100 PHE A C 1
ATOM 826 O O . PHE A 1 100 ? -3.931 -16.371 -4.174 1.00 98.06 100 PHE A O 1
ATOM 833 N N . LYS A 1 101 ? -4.137 -17.360 -2.171 1.00 97.88 101 LYS A N 1
ATOM 834 C CA . LYS A 1 101 ? -3.166 -18.432 -2.43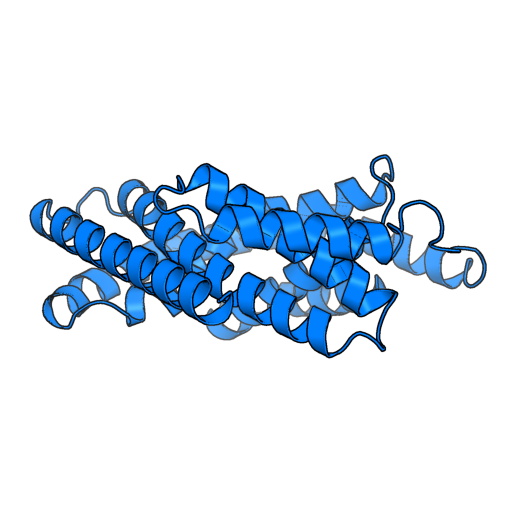2 1.00 97.88 101 LYS A CA 1
ATOM 835 C C . LYS A 1 101 ? -3.649 -19.357 -3.544 1.00 97.88 101 LYS A C 1
ATOM 837 O O . LYS A 1 101 ? -2.872 -19.639 -4.454 1.00 97.88 101 LYS A O 1
ATOM 842 N N . ASN A 1 102 ? -4.927 -19.732 -3.535 1.00 97.94 102 ASN A N 1
ATOM 843 C CA . ASN A 1 102 ? -5.533 -20.514 -4.615 1.00 97.94 102 ASN A CA 1
ATOM 844 C C . ASN A 1 102 ? -5.440 -19.779 -5.959 1.00 97.94 102 ASN A C 1
ATOM 846 O O . ASN A 1 102 ? -4.961 -20.342 -6.940 1.00 97.94 102 ASN A O 1
ATOM 850 N N . PHE A 1 103 ? -5.800 -18.492 -5.994 1.00 97.75 103 PHE A N 1
ATOM 851 C CA . PHE A 1 103 ? -5.615 -17.647 -7.178 1.00 97.75 103 PHE A CA 1
ATOM 852 C C . PHE A 1 103 ? -4.148 -17.595 -7.638 1.00 97.75 103 PHE A C 1
ATOM 854 O O . PHE A 1 103 ? -3.850 -17.721 -8.824 1.00 97.75 103 PHE A O 1
ATOM 861 N N . LEU A 1 104 ? -3.199 -17.425 -6.713 1.00 97.25 104 LEU A N 1
ATOM 862 C CA . LEU A 1 104 ? -1.780 -17.404 -7.060 1.00 97.25 104 LEU A CA 1
ATOM 863 C C . LEU A 1 104 ? -1.317 -18.737 -7.664 1.00 97.25 104 LEU A C 1
ATOM 865 O O . LEU A 1 104 ? -0.563 -18.719 -8.634 1.00 97.25 104 LEU A O 1
ATOM 869 N N . GLN A 1 105 ? -1.758 -19.868 -7.115 1.00 97.31 105 GLN A N 1
ATOM 870 C CA . GLN A 1 105 ? -1.387 -21.202 -7.591 1.00 97.31 105 GLN A CA 1
ATOM 871 C C . GLN A 1 105 ? -1.988 -21.529 -8.957 1.00 97.31 105 GLN A C 1
ATOM 873 O O . GLN A 1 105 ? -1.280 -22.044 -9.819 1.00 97.31 105 GLN A O 1
ATOM 878 N N . LEU A 1 106 ? -3.274 -21.236 -9.152 1.00 96.69 106 LEU A N 1
ATOM 879 C CA . LEU A 1 106 ? -4.013 -21.650 -10.343 1.00 96.69 106 LEU A CA 1
ATOM 880 C C . LEU A 1 106 ? -3.820 -20.685 -11.517 1.00 96.69 106 LEU A C 1
ATOM 882 O O . LEU A 1 106 ? -3.631 -21.131 -12.646 1.00 96.69 106 LEU A O 1
ATOM 886 N N . ASP A 1 107 ? -3.831 -19.374 -11.263 1.00 95.25 107 ASP A N 1
ATOM 887 C CA . ASP A 1 107 ? -3.769 -18.361 -12.320 1.00 95.25 107 ASP A CA 1
ATOM 888 C C . ASP A 1 107 ? -2.359 -17.802 -12.535 1.00 95.25 107 ASP A C 1
ATOM 890 O O . ASP A 1 107 ? -1.929 -17.596 -13.667 1.00 95.25 107 ASP A O 1
ATOM 894 N N . ILE A 1 108 ? -1.642 -17.485 -11.453 1.00 95.44 108 ILE A N 1
ATOM 895 C CA . ILE A 1 108 ? -0.439 -16.639 -11.541 1.00 95.44 108 ILE A CA 1
ATOM 896 C C . ILE A 1 108 ? 0.833 -17.459 -11.718 1.00 95.44 108 ILE A C 1
ATOM 898 O O . ILE A 1 108 ? 1.693 -17.093 -12.519 1.00 95.44 108 ILE A O 1
ATOM 902 N N . LEU A 1 109 ? 0.979 -18.552 -10.973 1.00 95.19 109 LEU A N 1
ATOM 903 C CA . LEU A 1 109 ? 2.190 -19.363 -10.970 1.00 95.19 109 LEU A CA 1
ATOM 904 C C . LEU A 1 109 ? 2.496 -19.983 -12.349 1.00 95.19 109 LEU A C 1
ATOM 906 O O . LEU A 1 109 ? 3.640 -19.832 -12.788 1.00 95.19 109 LEU A O 1
ATOM 910 N N . PRO A 1 110 ? 1.540 -20.598 -13.081 1.00 94.81 110 PRO A N 1
ATOM 911 C CA . PRO A 1 110 ? 1.823 -21.172 -14.399 1.00 94.81 110 PRO A CA 1
ATOM 912 C C . PRO A 1 110 ? 2.309 -20.118 -15.398 1.00 94.81 110 PRO A C 1
ATOM 914 O O . PRO A 1 110 ? 3.294 -20.316 -16.112 1.00 94.81 110 PRO A O 1
ATOM 917 N N . GLU A 1 111 ? 1.665 -18.953 -15.403 1.00 92.69 111 GLU A N 1
ATOM 918 C CA . GLU A 1 111 ? 2.017 -17.852 -16.291 1.00 92.69 111 GLU A CA 1
ATOM 919 C C . GLU A 1 111 ? 3.383 -17.248 -15.939 1.00 92.69 111 GLU A C 1
ATOM 921 O O . GLU A 1 111 ? 4.193 -16.964 -16.824 1.00 92.69 111 GLU A O 1
ATOM 926 N N . LEU A 1 112 ? 3.700 -17.135 -14.646 1.00 91.12 112 LEU A N 1
ATOM 927 C CA . LEU A 1 112 ? 5.003 -16.664 -14.190 1.00 91.12 112 LEU A CA 1
ATOM 928 C C . LEU A 1 112 ? 6.132 -17.659 -14.517 1.00 91.12 112 LEU A C 1
ATOM 930 O O . LEU A 1 112 ? 7.239 -17.228 -14.850 1.00 91.12 112 LEU A O 1
ATOM 934 N N . CYS A 1 113 ? 5.861 -18.968 -14.476 1.00 90.94 113 CYS A N 1
ATOM 935 C CA . CYS A 1 113 ? 6.779 -20.010 -14.947 1.00 90.94 113 CYS A CA 1
ATOM 936 C C . CYS A 1 113 ? 7.069 -19.872 -16.447 1.00 90.94 113 CYS A C 1
ATOM 938 O O . CYS A 1 113 ? 8.238 -19.869 -16.844 1.00 90.94 113 CYS A O 1
ATOM 940 N N . ASN A 1 114 ? 6.028 -19.689 -17.266 1.00 89.38 114 ASN A N 1
ATOM 941 C CA . ASN A 1 114 ? 6.164 -19.479 -18.711 1.00 89.38 114 ASN A CA 1
ATOM 942 C C . ASN A 1 114 ? 6.975 -18.214 -19.018 1.00 89.38 114 ASN A C 1
ATOM 944 O O . ASN A 1 114 ? 7.938 -18.254 -19.785 1.00 89.38 114 ASN A O 1
ATOM 948 N N . LEU A 1 115 ? 6.651 -17.109 -18.342 1.00 86.25 115 LEU A N 1
ATOM 949 C CA . LEU A 1 115 ? 7.413 -15.864 -18.405 1.00 86.25 115 LEU A CA 1
ATOM 950 C C . LEU A 1 115 ? 8.891 -16.100 -18.089 1.00 86.25 115 LEU A C 1
ATOM 952 O O . LEU A 1 115 ? 9.761 -15.725 -18.869 1.00 86.25 115 LEU A O 1
ATOM 956 N N . ARG A 1 116 ? 9.198 -16.762 -16.971 1.00 84.81 116 ARG A N 1
ATOM 957 C CA . ARG A 1 116 ? 10.579 -17.039 -16.549 1.00 84.81 116 ARG A CA 1
ATOM 958 C C . ARG A 1 116 ? 11.354 -17.849 -17.592 1.00 84.81 116 ARG A C 1
ATOM 960 O O . ARG A 1 116 ? 12.522 -17.548 -17.851 1.00 84.81 116 ARG A O 1
ATOM 967 N N . ALA A 1 117 ? 10.714 -18.848 -18.197 1.00 83.38 117 ALA A N 1
ATOM 968 C CA . ALA A 1 117 ? 11.317 -19.663 -19.248 1.00 83.38 117 ALA A CA 1
ATOM 969 C C . ALA A 1 117 ? 11.661 -18.822 -20.491 1.00 83.38 117 ALA A C 1
ATOM 971 O O . ALA A 1 117 ? 12.770 -18.933 -21.016 1.00 83.38 117 ALA A O 1
ATOM 972 N N . ASN A 1 118 ? 10.763 -17.920 -20.899 1.00 77.50 118 ASN A N 1
ATOM 973 C CA . ASN A 1 118 ? 10.951 -17.053 -22.067 1.00 77.50 118 ASN A CA 1
ATOM 974 C C . ASN A 1 118 ? 12.008 -15.961 -21.825 1.00 77.50 118 ASN A C 1
ATOM 976 O O . ASN A 1 118 ? 12.894 -15.757 -22.650 1.00 77.50 118 ASN A O 1
ATOM 980 N N . PHE A 1 119 ? 12.018 -15.350 -20.637 1.00 69.81 119 PHE A N 1
ATOM 981 C CA . PHE A 1 119 ? 13.024 -14.356 -20.235 1.00 69.81 119 PHE A CA 1
ATOM 982 C C . PHE A 1 119 ? 14.459 -14.900 -20.209 1.00 69.81 119 PHE A C 1
ATOM 984 O O . PHE A 1 119 ? 15.417 -14.140 -20.335 1.00 69.81 119 PHE A O 1
ATOM 991 N N . THR A 1 120 ? 14.629 -16.210 -20.017 1.00 60.78 120 THR A N 1
ATOM 992 C CA . THR A 1 120 ? 15.957 -16.840 -20.031 1.00 60.78 120 THR A CA 1
ATOM 993 C C . THR A 1 120 ? 16.503 -16.966 -21.461 1.00 60.78 120 THR A C 1
ATOM 995 O O . THR A 1 120 ? 17.717 -17.040 -21.640 1.00 60.78 120 THR A O 1
ATOM 998 N N . ARG A 1 121 ? 15.620 -16.943 -22.472 1.00 55.28 121 ARG A N 1
ATOM 999 C CA . ARG A 1 121 ? 15.950 -17.057 -23.902 1.00 55.28 121 ARG A CA 1
ATOM 1000 C C . ARG A 1 121 ? 16.189 -15.699 -24.575 1.00 55.28 121 ARG A C 1
ATOM 1002 O O . ARG A 1 121 ? 17.025 -15.615 -25.462 1.00 55.28 121 ARG A O 1
ATOM 1009 N N . GLU A 1 122 ? 15.521 -14.639 -24.119 1.00 52.72 122 GLU A N 1
ATOM 1010 C CA . GLU A 1 122 ? 15.560 -13.288 -24.713 1.00 52.72 122 GLU A CA 1
ATOM 1011 C C . GLU A 1 122 ? 16.406 -12.290 -23.900 1.00 52.72 122 GLU A C 1
ATOM 1013 O O . GLU A 1 122 ? 15.991 -11.161 -23.633 1.00 52.72 122 GLU A O 1
ATOM 1018 N N . LYS A 1 123 ? 17.603 -12.687 -23.454 1.00 47.16 123 LYS A N 1
ATOM 1019 C CA . LYS A 1 123 ? 18.450 -11.856 -22.574 1.00 47.16 123 LYS A CA 1
ATOM 1020 C C . LYS A 1 123 ? 18.860 -10.482 -23.147 1.00 47.16 123 LYS A C 1
ATOM 1022 O O . LYS A 1 123 ? 19.356 -9.671 -22.369 1.00 47.16 123 LYS A O 1
ATOM 1027 N N . ASP A 1 124 ? 18.596 -10.195 -24.424 1.00 41.44 124 ASP A N 1
ATOM 1028 C CA . ASP A 1 124 ? 19.168 -9.045 -25.136 1.00 41.44 124 ASP A CA 1
ATOM 1029 C C . ASP A 1 124 ? 18.182 -7.968 -25.641 1.00 41.44 124 ASP A C 1
ATOM 1031 O O . ASP A 1 124 ? 18.645 -6.936 -26.119 1.00 41.44 124 ASP A O 1
ATOM 1035 N N . SER A 1 125 ? 16.852 -8.112 -25.531 1.00 44.72 125 SER A N 1
ATOM 1036 C CA . SER A 1 125 ? 15.927 -7.197 -26.248 1.00 44.72 125 SER A CA 1
ATOM 1037 C C . SER A 1 125 ? 14.960 -6.363 -25.405 1.00 44.72 125 SER A C 1
ATOM 1039 O O . SER A 1 125 ? 14.243 -5.532 -25.962 1.00 44.72 125 SER A O 1
ATOM 1041 N N . LEU A 1 126 ? 14.968 -6.462 -24.072 1.00 48.75 126 LEU A N 1
ATOM 1042 C CA . LEU A 1 126 ? 14.253 -5.488 -23.233 1.00 48.75 126 LEU A CA 1
ATOM 1043 C C . LEU A 1 126 ? 15.058 -4.190 -23.108 1.00 48.75 126 LEU A C 1
ATOM 1045 O O . LEU A 1 126 ? 15.485 -3.783 -22.027 1.00 48.75 126 LEU A O 1
ATOM 1049 N N . ALA A 1 127 ? 15.251 -3.519 -24.241 1.00 47.53 127 ALA A N 1
ATOM 1050 C CA . ALA A 1 127 ? 15.540 -2.100 -24.274 1.00 47.53 127 ALA A CA 1
ATOM 1051 C C . ALA A 1 127 ? 14.305 -1.371 -23.717 1.00 47.53 127 ALA A C 1
ATOM 1053 O O . ALA A 1 127 ? 13.340 -1.091 -24.420 1.00 47.53 127 ALA A O 1
ATOM 1054 N N . VAL A 1 128 ? 14.314 -1.114 -22.405 1.00 51.53 128 VAL A N 1
ATOM 1055 C CA . VAL A 1 128 ? 13.271 -0.398 -21.644 1.00 51.53 128 VAL A CA 1
ATOM 1056 C C . VAL A 1 128 ? 13.269 1.101 -22.000 1.00 51.53 128 VAL A C 1
ATOM 1058 O O . VAL A 1 128 ? 13.334 1.950 -21.116 1.00 51.53 128 VAL A O 1
ATOM 1061 N N . SER A 1 129 ? 13.270 1.467 -23.284 1.00 53.38 129 SER A N 1
ATOM 1062 C CA . SER A 1 129 ? 13.248 2.872 -23.721 1.00 53.38 129 SER A CA 1
ATOM 1063 C C . SER A 1 129 ? 11.835 3.387 -23.996 1.00 53.38 129 SER A C 1
ATOM 1065 O O . SER A 1 129 ? 11.586 4.581 -23.844 1.00 53.38 129 SER A O 1
ATOM 1067 N N . GLU A 1 130 ? 10.878 2.518 -24.330 1.00 55.09 130 GLU A N 1
ATOM 1068 C CA . GLU A 1 130 ? 9.491 2.934 -24.558 1.00 55.09 130 GLU A CA 1
ATOM 1069 C C . GLU A 1 130 ? 8.740 3.115 -23.229 1.00 55.09 130 GLU A C 1
ATOM 1071 O O . GLU A 1 130 ? 8.234 2.173 -22.622 1.00 55.09 130 GLU A O 1
ATOM 1076 N N . GLY A 1 131 ? 8.673 4.361 -22.748 1.00 60.97 131 GLY A N 1
ATOM 1077 C CA . GLY A 1 131 ? 7.846 4.750 -21.596 1.00 60.97 131 GLY A CA 1
ATOM 1078 C C . GLY A 1 131 ? 8.597 5.348 -20.404 1.00 60.97 131 GLY A C 1
ATOM 1079 O O . GLY A 1 131 ? 7.964 5.698 -19.397 1.00 60.97 131 GLY A O 1
ATOM 1080 N N . VAL A 1 132 ? 9.919 5.504 -20.504 1.00 74.00 132 VAL A N 1
ATOM 1081 C CA . VAL A 1 132 ? 10.704 6.268 -19.527 1.00 74.00 132 VAL A CA 1
ATOM 1082 C C . VAL A 1 132 ? 10.445 7.750 -19.760 1.00 74.00 132 VAL A C 1
ATOM 1084 O O . VAL A 1 132 ? 10.660 8.269 -20.848 1.00 74.00 132 VAL A O 1
ATOM 1087 N N . GLU A 1 133 ? 9.934 8.433 -18.739 1.00 82.94 133 GLU A N 1
ATOM 1088 C CA . GLU A 1 133 ? 9.779 9.885 -18.800 1.00 82.94 133 GLU A CA 1
ATOM 1089 C C . GLU A 1 133 ? 11.147 10.539 -18.601 1.00 82.94 133 GLU A C 1
ATOM 1091 O O . GLU A 1 133 ? 11.866 10.174 -17.668 1.00 82.94 133 GLU A O 1
ATOM 1096 N N . GLU A 1 134 ? 11.468 11.529 -19.433 1.00 90.75 134 GLU A N 1
ATOM 1097 C CA . GLU A 1 134 ? 12.686 12.325 -19.296 1.00 90.75 134 GLU A CA 1
ATOM 1098 C C . GLU A 1 134 ? 12.804 12.939 -17.896 1.00 90.75 134 GLU A C 1
ATOM 1100 O O . GLU A 1 134 ? 11.812 13.356 -17.282 1.00 90.75 134 GLU A O 1
ATOM 1105 N N . LEU A 1 135 ? 14.034 13.051 -17.387 1.00 92.00 135 LEU A N 1
ATOM 1106 C CA . LEU A 1 135 ? 14.271 13.542 -16.029 1.00 92.00 135 LEU A CA 1
ATOM 1107 C C . LEU A 1 135 ? 13.676 14.941 -15.812 1.00 92.00 135 LEU A C 1
ATOM 1109 O O . LEU A 1 135 ? 13.090 15.210 -14.762 1.00 92.00 135 LEU A O 1
ATOM 1113 N N . GLU A 1 136 ? 13.775 15.820 -16.809 1.00 94.19 136 GLU A N 1
ATOM 1114 C CA . GLU A 1 136 ? 13.200 17.164 -16.741 1.00 94.19 136 GLU A CA 1
ATOM 1115 C C . GLU A 1 136 ? 11.671 17.121 -16.561 1.00 94.19 136 GLU A C 1
ATOM 1117 O O . GLU A 1 136 ? 11.095 17.876 -15.767 1.00 94.19 136 GLU A O 1
ATOM 1122 N N . GLN A 1 137 ? 11.000 16.189 -17.243 1.00 94.56 137 GLN A N 1
ATOM 1123 C CA . GLN A 1 137 ? 9.564 15.975 -17.106 1.00 94.56 137 GLN A CA 1
ATOM 1124 C C . GLN A 1 137 ? 9.212 15.437 -15.714 1.00 94.56 137 GLN A C 1
ATOM 1126 O O . GLN A 1 137 ? 8.257 15.929 -15.101 1.00 94.56 137 GLN A O 1
ATOM 1131 N N . ILE A 1 138 ? 9.995 14.495 -15.180 1.00 93.88 138 ILE A N 1
ATOM 1132 C CA . ILE A 1 138 ? 9.847 13.986 -13.808 1.00 93.88 138 ILE A CA 1
ATOM 1133 C C . ILE A 1 138 ? 9.972 15.131 -12.793 1.00 93.88 138 ILE A C 1
ATOM 1135 O O . ILE A 1 138 ? 9.112 15.290 -11.921 1.00 93.88 138 ILE A O 1
ATOM 1139 N N . GLU A 1 139 ? 10.999 15.973 -12.918 1.00 95.81 139 GLU A N 1
ATOM 1140 C CA . GLU A 1 139 ? 11.220 17.119 -12.031 1.00 95.81 139 GLU A CA 1
ATOM 1141 C C . GLU A 1 139 ? 10.092 18.153 -12.143 1.00 95.81 139 GLU A C 1
ATOM 1143 O O . GLU A 1 139 ? 9.609 18.674 -11.131 1.00 95.81 139 GLU A O 1
ATOM 1148 N N . LYS A 1 140 ? 9.594 18.411 -13.358 1.00 97.31 140 LYS A N 1
ATOM 1149 C CA . LYS A 1 140 ? 8.426 19.272 -13.594 1.00 97.31 140 LYS A CA 1
ATOM 1150 C C . LYS A 1 140 ? 7.179 18.731 -12.896 1.00 97.31 140 LYS A C 1
ATOM 1152 O O . LYS A 1 140 ? 6.497 19.491 -12.201 1.00 97.31 140 LYS A O 1
ATOM 1157 N N . GLN A 1 141 ? 6.888 17.438 -13.027 1.00 96.75 141 GLN A N 1
ATOM 1158 C CA . GLN A 1 141 ? 5.767 16.802 -12.329 1.00 96.75 141 GLN A CA 1
ATOM 1159 C C . GLN A 1 141 ? 5.940 16.853 -10.810 1.00 96.75 141 GLN A C 1
ATOM 1161 O O . GLN A 1 141 ? 4.985 17.141 -10.084 1.00 96.75 141 GLN A O 1
ATOM 1166 N N . PHE A 1 142 ? 7.157 16.636 -10.316 1.00 97.19 142 PHE A N 1
ATOM 1167 C CA . PHE A 1 142 ? 7.457 16.728 -8.896 1.00 97.19 142 PHE A CA 1
ATOM 1168 C C . PHE A 1 142 ? 7.240 18.149 -8.350 1.00 97.19 142 PHE A C 1
ATOM 1170 O O . PHE A 1 142 ? 6.577 18.316 -7.324 1.00 97.19 142 PHE A O 1
ATOM 1177 N N . ARG A 1 143 ? 7.666 19.194 -9.075 1.00 97.25 143 ARG A N 1
ATOM 1178 C CA . ARG A 1 143 ? 7.354 20.597 -8.734 1.00 97.25 143 ARG A CA 1
ATOM 1179 C C . ARG A 1 143 ? 5.845 20.846 -8.653 1.00 97.25 143 ARG A C 1
ATOM 1181 O O . ARG A 1 143 ? 5.382 21.506 -7.724 1.00 97.25 143 ARG A O 1
ATOM 1188 N N . GLN A 1 144 ? 5.059 20.296 -9.582 1.00 97.44 144 GLN A N 1
ATOM 1189 C CA . GLN A 1 144 ? 3.594 20.402 -9.543 1.00 97.44 144 GLN A CA 1
ATOM 1190 C C . GLN A 1 144 ? 2.992 19.687 -8.325 1.00 97.44 144 GLN A C 1
ATOM 1192 O O . GLN A 1 144 ? 2.077 20.217 -7.694 1.00 97.44 144 GLN A O 1
ATOM 1197 N N . ILE A 1 145 ? 3.510 18.507 -7.970 1.00 97.38 145 ILE A N 1
ATOM 1198 C CA . ILE A 1 145 ? 3.110 17.778 -6.760 1.00 97.38 145 ILE A CA 1
ATOM 1199 C C . ILE A 1 145 ? 3.391 18.616 -5.510 1.00 97.38 145 ILE A C 1
ATOM 1201 O O . ILE A 1 145 ? 2.495 18.758 -4.679 1.00 97.38 145 ILE A O 1
ATOM 1205 N N . ARG A 1 146 ? 4.583 19.220 -5.397 1.00 96.69 146 ARG A N 1
ATOM 1206 C CA . ARG A 1 146 ? 4.937 20.094 -4.265 1.00 96.69 146 ARG A CA 1
ATOM 1207 C C . ARG A 1 146 ? 3.968 21.264 -4.129 1.00 96.69 146 ARG A C 1
ATOM 1209 O O . ARG A 1 146 ? 3.419 21.465 -3.051 1.00 96.69 146 ARG A O 1
ATOM 1216 N N . LYS A 1 147 ? 3.699 21.979 -5.229 1.00 96.31 147 LYS A N 1
ATOM 1217 C CA . LYS A 1 147 ? 2.736 23.094 -5.248 1.00 96.31 147 LYS A CA 1
ATOM 1218 C C . LYS A 1 147 ? 1.349 22.657 -4.773 1.00 96.31 147 LYS A C 1
ATOM 1220 O O . LYS A 1 147 ? 0.752 23.331 -3.945 1.00 96.31 147 LYS A O 1
ATOM 1225 N N . ARG A 1 148 ? 0.859 21.503 -5.243 1.00 96.38 148 ARG A N 1
ATOM 1226 C CA . ARG A 1 148 ? -0.442 20.963 -4.816 1.00 96.38 148 ARG A CA 1
ATOM 1227 C C . ARG A 1 148 ? -0.460 20.587 -3.337 1.00 96.38 148 ARG A C 1
ATOM 1229 O O . ARG A 1 148 ? -1.427 20.906 -2.666 1.00 96.38 148 ARG A O 1
ATOM 1236 N N . LEU A 1 149 ? 0.592 19.949 -2.818 1.00 96.12 149 LEU A N 1
ATOM 1237 C CA . LEU A 1 149 ? 0.677 19.543 -1.406 1.00 96.12 149 LEU A CA 1
ATOM 1238 C C . LEU A 1 149 ? 0.699 20.725 -0.420 1.00 96.12 149 LEU A C 1
ATOM 1240 O O . LEU A 1 149 ? 0.347 20.553 0.748 1.00 96.12 149 LEU A O 1
ATOM 1244 N N . LEU A 1 150 ? 1.093 21.913 -0.884 1.00 95.25 150 LEU A N 1
ATOM 1245 C CA . LEU A 1 150 ? 1.081 23.146 -0.096 1.00 95.25 150 LEU A CA 1
ATOM 1246 C C . LEU A 1 150 ? -0.306 23.799 0.014 1.00 95.25 150 LEU A C 1
ATOM 1248 O O . LEU A 1 150 ? -0.476 24.673 0.860 1.00 95.25 150 LEU A O 1
ATOM 1252 N N . LEU A 1 151 ? -1.296 23.367 -0.777 1.00 93.38 151 LEU A N 1
ATOM 1253 C CA . LEU A 1 151 ? -2.679 23.833 -0.643 1.00 93.38 151 LEU A CA 1
ATOM 1254 C C . LEU A 1 151 ? -3.251 23.416 0.717 1.00 93.38 151 LEU A C 1
ATOM 1256 O O . LEU A 1 151 ? -2.976 22.309 1.191 1.00 93.38 151 LEU A O 1
ATOM 1260 N N . VAL A 1 152 ? -4.030 24.301 1.344 1.00 82.62 152 VAL A N 1
ATOM 1261 C CA . VAL A 1 152 ? -4.585 24.113 2.698 1.00 82.62 152 VAL A CA 1
ATOM 1262 C C . VAL A 1 152 ? -5.688 23.050 2.706 1.00 82.62 152 VAL A C 1
ATOM 1264 O O . VAL A 1 152 ? -5.662 22.169 3.571 1.00 82.62 152 VAL A O 1
ATOM 1267 N N . ASP A 1 153 ? -6.528 23.036 1.672 1.00 88.50 153 ASP A N 1
ATOM 1268 C CA . ASP A 1 153 ? -7.732 22.203 1.598 1.00 88.50 153 ASP A CA 1
ATOM 1269 C C . ASP A 1 153 ? -7.592 21.117 0.531 1.00 88.50 153 ASP A C 1
ATOM 1271 O O . ASP A 1 153 ? -8.110 21.214 -0.580 1.00 88.50 153 ASP A O 1
ATOM 1275 N N . LEU A 1 154 ? -6.826 20.074 0.858 1.00 92.62 154 LEU A N 1
ATOM 1276 C CA . LEU A 1 154 ? -6.714 18.896 0.002 1.00 92.62 154 LEU A CA 1
ATOM 1277 C C . LEU A 1 154 ? -7.704 17.828 0.437 1.00 92.62 154 LEU A C 1
ATOM 1279 O O . LEU A 1 154 ? -7.594 17.273 1.530 1.00 92.62 154 LEU A O 1
ATOM 1283 N N . GLU A 1 155 ? -8.607 17.474 -0.467 1.00 94.44 155 GLU A N 1
ATOM 1284 C CA . GLU A 1 155 ? -9.500 16.339 -0.274 1.00 94.44 155 GLU A CA 1
ATOM 1285 C C . GLU A 1 155 ? -8.721 15.018 -0.283 1.00 94.44 155 GLU A C 1
ATOM 1287 O O . GLU A 1 155 ? -7.745 14.850 -1.024 1.00 94.44 155 GLU A O 1
ATOM 1292 N N . GLU A 1 156 ? -9.213 14.013 0.445 1.00 94.12 156 GLU A N 1
ATOM 1293 C CA . GLU A 1 156 ? -8.614 12.673 0.485 1.00 94.12 156 GLU A CA 1
ATOM 1294 C C . GLU A 1 156 ? -8.356 12.106 -0.923 1.00 94.12 156 GLU A C 1
ATOM 1296 O O . GLU A 1 156 ? -7.271 11.593 -1.215 1.00 94.12 156 GLU A O 1
ATOM 1301 N N . LYS A 1 157 ? -9.330 12.247 -1.831 1.00 95.12 157 LYS A N 1
ATOM 1302 C CA . LYS A 1 157 ? -9.231 11.772 -3.219 1.00 95.12 157 LYS A CA 1
ATOM 1303 C C . LYS A 1 157 ? -8.075 12.439 -3.968 1.00 95.12 157 LYS A C 1
ATOM 1305 O O . LYS A 1 157 ? -7.401 11.794 -4.776 1.00 95.12 157 LYS A O 1
ATOM 1310 N N . GLN A 1 158 ? -7.820 13.720 -3.706 1.00 96.56 158 GLN A N 1
ATOM 1311 C CA . GLN A 1 158 ? -6.704 14.455 -4.298 1.00 96.56 158 GLN A CA 1
ATOM 1312 C C . GLN A 1 158 ? -5.370 13.982 -3.713 1.00 96.56 158 GLN A C 1
ATOM 1314 O O . GLN A 1 158 ? -4.439 13.703 -4.476 1.00 96.56 158 GLN A O 1
ATOM 1319 N N . VAL A 1 159 ? -5.291 13.805 -2.390 1.00 96.81 159 VAL A N 1
ATOM 1320 C CA . VAL A 1 159 ? -4.100 13.267 -1.711 1.00 96.81 159 VAL A CA 1
ATOM 1321 C C . VAL A 1 159 ? -3.765 11.865 -2.228 1.00 96.81 159 VAL A C 1
ATOM 1323 O O . VAL A 1 159 ? -2.608 11.577 -2.543 1.00 96.81 159 VAL A O 1
ATOM 1326 N N . HIS A 1 160 ? -4.771 11.009 -2.422 1.00 96.00 160 HIS A N 1
ATOM 1327 C CA . HIS A 1 160 ? -4.595 9.677 -2.998 1.00 96.00 160 HIS A CA 1
ATOM 1328 C C . HIS A 1 160 ? -4.043 9.731 -4.432 1.00 96.00 160 HIS A C 1
ATOM 1330 O O . HIS A 1 160 ? -3.073 9.038 -4.748 1.00 96.00 160 HIS A O 1
ATOM 1336 N N . LYS A 1 161 ? -4.587 10.601 -5.296 1.00 96.62 161 LYS A N 1
ATOM 1337 C CA . LYS A 1 161 ? -4.053 10.805 -6.656 1.00 96.62 161 LYS A CA 1
ATOM 1338 C C . LYS A 1 161 ? -2.591 11.262 -6.631 1.00 96.62 161 LYS A C 1
ATOM 1340 O O . LYS A 1 161 ? -1.782 10.764 -7.414 1.00 96.62 161 LYS A O 1
ATOM 1345 N N . ILE A 1 162 ? -2.235 12.178 -5.727 1.00 97.69 162 ILE A N 1
ATOM 1346 C CA . ILE A 1 162 ? -0.848 12.635 -5.551 1.00 97.69 162 ILE A CA 1
ATOM 1347 C C . ILE A 1 162 ? 0.047 11.475 -5.102 1.00 97.69 162 ILE A C 1
ATOM 1349 O O . ILE A 1 162 ? 1.099 11.258 -5.700 1.00 97.69 162 ILE A O 1
ATOM 1353 N N . ARG A 1 163 ? -0.383 10.679 -4.115 1.00 97.44 163 ARG A N 1
ATOM 1354 C CA . ARG A 1 163 ? 0.341 9.491 -3.632 1.00 97.44 163 ARG A CA 1
ATOM 1355 C C . ARG A 1 163 ? 0.676 8.520 -4.765 1.00 97.44 163 ARG A C 1
ATOM 1357 O O . ARG A 1 163 ? 1.803 8.032 -4.828 1.00 97.44 163 ARG A O 1
ATOM 1364 N N . LEU A 1 164 ? -0.281 8.231 -5.650 1.00 94.94 164 LEU A N 1
ATOM 1365 C CA . LEU A 1 164 ? -0.052 7.345 -6.798 1.00 94.94 164 LEU A CA 1
ATOM 1366 C C . LEU A 1 164 ? 1.009 7.912 -7.751 1.00 94.94 164 LEU A C 1
ATOM 1368 O O . LEU A 1 164 ? 1.904 7.176 -8.168 1.00 94.94 164 LEU A O 1
ATOM 1372 N N . LYS A 1 165 ? 0.964 9.221 -8.036 1.00 95.00 165 LYS A N 1
ATOM 1373 C CA . LYS A 1 165 ? 1.988 9.889 -8.854 1.00 95.00 165 LYS A CA 1
ATOM 1374 C C . LYS A 1 165 ? 3.369 9.833 -8.201 1.00 95.00 165 LYS A C 1
ATOM 1376 O O . LYS A 1 165 ? 4.322 9.435 -8.857 1.00 95.00 165 LYS A O 1
ATOM 1381 N N . VAL A 1 166 ? 3.471 10.141 -6.905 1.00 97.19 166 VAL A N 1
ATOM 1382 C CA . VAL A 1 166 ? 4.735 10.058 -6.149 1.00 97.19 166 VAL A CA 1
ATOM 1383 C C . VAL A 1 166 ? 5.332 8.650 -6.217 1.00 97.19 166 VAL A C 1
ATOM 1385 O O . VAL A 1 166 ? 6.526 8.516 -6.475 1.00 97.19 166 VAL A O 1
ATOM 1388 N N . LYS A 1 167 ? 4.517 7.597 -6.042 1.00 94.62 167 LYS A N 1
ATOM 1389 C CA . LYS A 1 167 ? 4.977 6.202 -6.176 1.00 94.62 167 LYS A CA 1
ATOM 1390 C C . LYS A 1 167 ? 5.575 5.928 -7.555 1.00 94.62 167 LYS A C 1
ATOM 1392 O O . LYS A 1 167 ? 6.666 5.372 -7.633 1.00 94.62 167 LYS A O 1
ATOM 1397 N N . ARG A 1 168 ? 4.877 6.334 -8.621 1.00 91.69 168 ARG A N 1
ATOM 1398 C CA . ARG A 1 168 ? 5.336 6.138 -10.004 1.00 91.69 168 ARG A CA 1
ATOM 1399 C C . ARG A 1 168 ? 6.661 6.855 -10.262 1.00 91.69 168 ARG A C 1
ATOM 1401 O O . ARG A 1 168 ? 7.612 6.197 -10.676 1.00 91.69 168 ARG A O 1
ATOM 1408 N N . LEU A 1 169 ? 6.744 8.148 -9.933 1.00 93.69 169 LEU A N 1
ATOM 1409 C CA . LEU A 1 169 ? 7.976 8.930 -10.095 1.00 93.69 169 LEU A CA 1
ATOM 1410 C C . LEU A 1 169 ? 9.134 8.305 -9.313 1.00 93.69 169 LEU A C 1
ATOM 1412 O O . LEU A 1 169 ? 10.237 8.179 -9.833 1.00 93.69 169 LEU A O 1
ATOM 1416 N N . ARG A 1 170 ? 8.889 7.846 -8.077 1.00 95.44 170 ARG A N 1
ATOM 1417 C CA . ARG A 1 170 ? 9.925 7.197 -7.267 1.00 95.44 170 ARG A CA 1
ATOM 1418 C C . ARG A 1 170 ? 10.464 5.930 -7.923 1.00 95.44 170 ARG A C 1
ATOM 1420 O O . ARG A 1 170 ? 11.670 5.710 -7.873 1.00 95.44 170 ARG A O 1
ATOM 1427 N N . TYR A 1 171 ? 9.601 5.087 -8.491 1.00 91.56 171 TYR A N 1
ATOM 1428 C CA . TYR A 1 171 ? 10.046 3.859 -9.154 1.00 91.56 171 TYR A CA 1
ATOM 1429 C C . TYR A 1 171 ? 10.854 4.153 -10.419 1.00 91.56 171 TYR A C 1
ATOM 1431 O O . TYR A 1 171 ? 11.905 3.542 -10.594 1.00 91.56 171 TYR A O 1
ATOM 1439 N N . GLN A 1 172 ? 10.438 5.137 -11.222 1.00 89.38 172 GLN A N 1
ATOM 1440 C CA . GLN A 1 172 ? 11.194 5.579 -12.398 1.00 89.38 172 GLN A CA 1
ATOM 1441 C C . GLN A 1 172 ? 12.574 6.131 -12.008 1.00 89.38 172 GLN A C 1
ATOM 1443 O O . GLN A 1 172 ? 13.590 5.658 -12.511 1.00 89.38 172 GLN A O 1
ATOM 1448 N N . VAL A 1 173 ? 12.633 7.054 -11.040 1.00 92.19 173 VAL A N 1
ATOM 1449 C CA . VAL A 1 173 ? 13.899 7.638 -10.559 1.00 92.19 173 VAL A CA 1
ATOM 1450 C C . VAL A 1 173 ? 14.824 6.575 -9.971 1.00 92.19 173 VAL A C 1
ATOM 1452 O O . VAL A 1 173 ? 16.002 6.534 -10.310 1.00 92.19 173 VAL A O 1
ATOM 1455 N N . ALA A 1 174 ? 14.301 5.678 -9.131 1.00 91.56 174 ALA A N 1
ATOM 1456 C CA . ALA A 1 174 ? 15.101 4.620 -8.516 1.00 91.56 174 ALA A CA 1
ATOM 1457 C C . ALA A 1 174 ? 15.682 3.631 -9.539 1.00 91.56 174 ALA A C 1
ATOM 1459 O O . ALA A 1 174 ? 16.708 3.009 -9.264 1.00 91.56 174 ALA A O 1
ATOM 1460 N N . HIS A 1 175 ? 15.021 3.448 -10.684 1.00 87.88 175 HIS A N 1
ATOM 1461 C CA . HIS A 1 175 ? 15.465 2.509 -11.706 1.00 87.88 175 HIS A CA 1
ATOM 1462 C C . HIS A 1 175 ? 16.435 3.153 -12.705 1.00 87.88 175 HIS A C 1
ATOM 1464 O O . HIS A 1 175 ? 17.539 2.632 -12.873 1.00 87.88 175 HIS A O 1
ATOM 1470 N N . HIS A 1 176 ? 16.053 4.292 -13.295 1.00 88.56 176 HIS A N 1
ATOM 1471 C CA . HIS A 1 176 ? 16.755 4.919 -14.423 1.00 88.56 176 HIS A CA 1
ATOM 1472 C C . HIS A 1 176 ? 17.716 6.048 -14.018 1.00 88.56 176 HIS A C 1
ATOM 1474 O O . HIS A 1 176 ? 18.691 6.302 -14.715 1.00 88.56 176 HIS A O 1
ATOM 1480 N N . TYR A 1 177 ? 17.494 6.707 -12.875 1.00 89.75 177 TYR A N 1
ATOM 1481 C CA . TYR A 1 177 ? 18.229 7.914 -12.470 1.00 89.75 177 TYR A CA 1
ATOM 1482 C C . TYR A 1 177 ? 18.871 7.747 -11.087 1.00 89.75 177 TYR A C 1
ATOM 1484 O O . TYR A 1 177 ? 18.677 8.557 -10.176 1.00 89.75 177 TYR A O 1
ATOM 1492 N N . ARG A 1 178 ? 19.643 6.666 -10.910 1.00 85.12 178 ARG A N 1
ATOM 1493 C CA . ARG A 1 178 ? 20.210 6.257 -9.608 1.00 85.12 178 ARG A CA 1
ATOM 1494 C C . ARG A 1 178 ? 21.125 7.303 -8.964 1.00 85.12 178 ARG A C 1
ATOM 1496 O O . ARG A 1 178 ? 21.269 7.307 -7.749 1.00 85.12 178 ARG A O 1
ATOM 1503 N N . ASN A 1 179 ? 21.704 8.209 -9.751 1.00 89.88 179 ASN A N 1
ATOM 1504 C CA . ASN A 1 179 ? 22.531 9.316 -9.266 1.00 89.88 179 ASN A CA 1
ATOM 1505 C C . ASN A 1 179 ? 21.720 10.470 -8.635 1.00 89.88 179 ASN A C 1
ATOM 1507 O O . ASN A 1 179 ? 22.297 11.360 -8.009 1.00 89.88 179 ASN A O 1
ATOM 1511 N N . LYS A 1 180 ? 20.385 10.483 -8.747 1.00 94.00 180 LYS A N 1
ATOM 1512 C CA . LYS A 1 180 ? 19.516 11.556 -8.228 1.00 94.00 180 LYS A CA 1
ATOM 1513 C C . LYS A 1 180 ? 19.089 11.315 -6.777 1.00 94.00 180 LYS A C 1
ATOM 1515 O O . LYS A 1 180 ? 17.903 11.322 -6.445 1.00 94.00 180 LYS A O 1
ATOM 1520 N N . ASN A 1 181 ? 20.075 11.161 -5.891 1.00 93.75 181 ASN A N 1
ATOM 1521 C CA . ASN A 1 181 ? 19.878 10.815 -4.476 1.00 93.75 181 ASN A CA 1
ATOM 1522 C C . ASN A 1 181 ? 18.923 11.765 -3.733 1.00 93.75 181 ASN A C 1
ATOM 1524 O O . ASN A 1 181 ? 18.046 11.305 -3.003 1.00 93.75 181 ASN A O 1
ATOM 1528 N N . LYS A 1 182 ? 19.041 13.083 -3.955 1.00 96.19 182 LYS A N 1
ATOM 1529 C CA . LYS A 1 182 ? 18.177 14.085 -3.308 1.00 96.19 182 LYS A CA 1
ATOM 1530 C C . LYS A 1 182 ? 16.706 13.924 -3.707 1.00 96.19 182 LYS A C 1
ATOM 1532 O O . LYS A 1 182 ? 15.846 13.789 -2.841 1.00 96.19 182 LYS A O 1
ATOM 1537 N N . LEU A 1 183 ? 16.425 13.873 -5.011 1.00 96.12 183 LEU A N 1
ATOM 1538 C CA . LEU A 1 183 ? 15.067 13.683 -5.532 1.00 96.12 183 LEU A CA 1
ATOM 1539 C C . LEU A 1 183 ? 14.469 12.356 -5.045 1.00 96.12 183 LEU A C 1
ATOM 1541 O O . LEU A 1 183 ? 13.311 12.305 -4.629 1.00 96.12 183 LEU A O 1
ATOM 1545 N N . LEU A 1 184 ? 15.267 11.285 -5.045 1.00 96.56 184 LEU A N 1
ATOM 1546 C CA . LEU A 1 184 ? 14.839 9.977 -4.561 1.00 96.56 184 LEU A CA 1
ATOM 1547 C C . LEU A 1 184 ? 14.486 9.995 -3.065 1.00 96.56 184 LEU A C 1
ATOM 1549 O O . LEU A 1 184 ? 13.485 9.388 -2.671 1.00 96.56 184 LEU A O 1
ATOM 1553 N N . ALA A 1 185 ? 15.271 10.693 -2.240 1.00 96.88 185 ALA A N 1
ATOM 1554 C CA . ALA A 1 185 ? 15.007 10.853 -0.812 1.00 96.88 185 ALA A CA 1
ATOM 1555 C C . ALA A 1 185 ? 13.707 11.632 -0.556 1.00 96.88 185 ALA A C 1
ATOM 1557 O O . ALA A 1 185 ? 12.872 11.189 0.235 1.00 96.88 185 ALA A O 1
ATOM 1558 N N . GLU A 1 186 ? 13.484 12.733 -1.278 1.00 97.62 186 GLU A N 1
ATOM 1559 C CA . GLU A 1 186 ? 12.251 13.522 -1.170 1.00 97.62 186 GLU A CA 1
ATOM 1560 C C . GLU A 1 186 ? 11.015 12.715 -1.611 1.00 97.62 186 GLU A C 1
ATOM 1562 O O . GLU A 1 186 ? 10.004 12.671 -0.904 1.00 97.62 186 GLU A O 1
ATOM 1567 N N . LEU A 1 187 ? 11.099 11.998 -2.738 1.00 97.50 187 LEU A N 1
ATOM 1568 C CA . LEU A 1 187 ? 10.027 11.118 -3.212 1.00 97.50 187 LEU A CA 1
ATOM 1569 C C . LEU A 1 187 ? 9.747 9.967 -2.237 1.00 97.50 187 LEU A C 1
ATOM 1571 O O . LEU A 1 187 ? 8.586 9.609 -2.029 1.00 97.50 187 LEU A O 1
ATOM 1575 N N . LYS A 1 188 ? 10.787 9.386 -1.623 1.00 97.25 188 LYS A N 1
ATOM 1576 C CA . LYS A 1 188 ? 10.643 8.358 -0.580 1.00 97.25 188 LYS A CA 1
ATOM 1577 C C . LYS A 1 188 ? 9.906 8.917 0.633 1.00 97.25 188 LYS A C 1
ATOM 1579 O O . LYS A 1 188 ? 8.914 8.321 1.049 1.00 97.25 188 LYS A O 1
ATOM 1584 N N . PHE A 1 189 ? 10.328 10.077 1.134 1.00 98.12 189 PHE A N 1
ATOM 1585 C CA . PHE A 1 189 ? 9.670 10.744 2.253 1.00 98.12 189 PHE A CA 1
ATOM 1586 C C . PHE A 1 189 ? 8.183 11.000 1.963 1.00 98.12 189 PHE A C 1
ATOM 1588 O O . PHE A 1 189 ? 7.322 10.614 2.757 1.00 98.12 189 PHE A O 1
ATOM 1595 N N . LEU A 1 190 ? 7.858 11.587 0.803 1.00 98.31 190 LEU A N 1
ATOM 1596 C CA . LEU A 1 190 ? 6.466 11.826 0.419 1.00 98.31 190 LEU A CA 1
ATOM 1597 C C . LEU A 1 190 ? 5.679 10.520 0.292 1.00 98.31 190 LEU A C 1
ATOM 1599 O O . LEU A 1 190 ? 4.548 10.447 0.766 1.00 98.31 190 LEU A O 1
ATOM 1603 N N . GLN A 1 191 ? 6.255 9.476 -0.312 1.00 97.50 191 GLN A N 1
ATOM 1604 C CA . GLN A 1 191 ? 5.588 8.181 -0.433 1.00 97.50 191 GLN A CA 1
ATOM 1605 C C . GLN A 1 191 ? 5.216 7.611 0.943 1.00 97.50 191 GLN A C 1
ATOM 1607 O O . GLN A 1 191 ? 4.108 7.102 1.105 1.00 97.50 191 GLN A O 1
ATOM 1612 N N . GLU A 1 192 ? 6.126 7.683 1.914 1.00 97.75 192 GLU A N 1
ATOM 1613 C CA . GLU A 1 192 ? 5.910 7.177 3.272 1.00 97.75 192 GLU A CA 1
ATOM 1614 C C . GLU A 1 192 ? 4.829 7.971 4.006 1.00 97.75 192 GLU A C 1
ATOM 1616 O O . GLU A 1 192 ? 3.901 7.379 4.556 1.00 97.75 192 GLU A O 1
ATOM 1621 N N . GLN A 1 193 ? 4.903 9.305 3.981 1.00 98.31 193 GLN A N 1
ATOM 1622 C CA . GLN A 1 193 ? 3.913 10.143 4.661 1.00 98.31 193 GLN A CA 1
ATOM 1623 C C . GLN A 1 193 ? 2.524 9.999 4.030 1.00 98.31 193 GLN A C 1
ATOM 1625 O O . GLN A 1 193 ? 1.548 9.729 4.726 1.00 98.31 193 GLN A O 1
ATOM 1630 N N . LEU A 1 194 ? 2.423 10.108 2.703 1.00 98.19 194 LEU A N 1
ATOM 1631 C CA . LEU A 1 194 ? 1.147 9.959 2.000 1.00 98.19 194 LEU A CA 1
ATOM 1632 C C . LEU A 1 194 ? 0.612 8.520 2.065 1.00 98.19 194 LEU A C 1
ATOM 1634 O O . LEU A 1 194 ? -0.595 8.311 1.975 1.00 98.19 194 LEU A O 1
ATOM 1638 N N . GLY A 1 195 ? 1.497 7.530 2.226 1.00 97.31 195 GLY A N 1
ATOM 1639 C CA . GLY A 1 195 ? 1.153 6.155 2.587 1.00 97.31 195 GLY A CA 1
ATOM 1640 C C . GLY A 1 195 ? 0.349 6.114 3.878 1.00 97.31 195 GLY A C 1
ATOM 1641 O O . GLY A 1 195 ? -0.833 5.795 3.823 1.00 97.31 195 GLY A O 1
ATOM 1642 N N . LYS A 1 196 ? 0.951 6.580 4.976 1.00 97.88 196 LYS A N 1
ATOM 1643 C CA . LYS A 1 196 ? 0.313 6.626 6.300 1.00 97.88 196 LYS A CA 1
ATOM 1644 C C . LYS A 1 196 ? -1.004 7.405 6.299 1.00 97.88 196 LYS A C 1
ATOM 1646 O O . LYS A 1 196 ? -1.965 6.989 6.933 1.00 97.88 196 LYS A O 1
ATOM 1651 N N . PHE A 1 197 ? -1.073 8.520 5.565 1.00 97.81 197 PHE A N 1
ATOM 1652 C CA . PHE A 1 197 ? -2.314 9.294 5.429 1.00 97.81 197 PHE A CA 1
ATOM 1653 C C . PHE A 1 197 ? -3.449 8.437 4.855 1.00 97.81 197 PHE A C 1
ATOM 1655 O O . PHE A 1 197 ? -4.570 8.446 5.364 1.00 97.81 197 PHE A O 1
ATOM 1662 N N . HIS A 1 198 ? -3.149 7.702 3.783 1.00 96.94 198 HIS A N 1
ATOM 1663 C CA . HIS A 1 198 ? -4.115 6.837 3.123 1.00 96.94 198 HIS A CA 1
ATOM 1664 C C . HIS A 1 198 ? -4.497 5.642 3.999 1.00 96.94 198 HIS A C 1
ATOM 1666 O O . HIS A 1 198 ? -5.671 5.293 4.030 1.00 96.94 198 HIS A O 1
ATOM 1672 N N . ASP A 1 199 ? -3.541 5.077 4.736 1.00 97.38 199 ASP A N 1
ATOM 1673 C CA . ASP A 1 199 ? -3.772 3.959 5.653 1.00 97.38 199 ASP A CA 1
ATOM 1674 C C . ASP A 1 199 ? -4.792 4.345 6.744 1.00 97.38 199 ASP A C 1
ATOM 1676 O O . ASP A 1 199 ? -5.762 3.622 6.962 1.00 97.38 199 ASP A O 1
ATOM 1680 N N . PHE A 1 200 ? -4.676 5.542 7.339 1.00 97.69 200 PHE A N 1
ATOM 1681 C CA . PHE A 1 200 ? -5.684 6.056 8.282 1.00 97.69 200 PHE A CA 1
ATOM 1682 C C . PHE A 1 200 ? -7.054 6.310 7.640 1.00 97.69 200 PHE A C 1
ATOM 1684 O O . PHE A 1 200 ? -8.081 6.129 8.292 1.00 97.69 200 PHE A O 1
ATOM 1691 N N . SER A 1 201 ? -7.089 6.699 6.365 1.00 95.00 201 SER A N 1
ATOM 1692 C CA . SER A 1 201 ? -8.360 6.900 5.659 1.00 95.00 201 SER A CA 1
ATOM 1693 C C . SER A 1 201 ? -9.072 5.590 5.364 1.00 95.00 201 SER A C 1
ATOM 1695 O O . SER A 1 201 ? -10.277 5.464 5.573 1.00 95.00 201 SER A O 1
ATOM 1697 N N . GLN A 1 202 ? -8.314 4.592 4.909 1.00 95.75 202 GLN A N 1
ATOM 1698 C CA . GLN A 1 202 ? -8.844 3.260 4.653 1.00 95.75 202 GLN A CA 1
ATOM 1699 C C . GLN A 1 202 ? -9.287 2.581 5.947 1.00 95.75 202 GLN A C 1
ATOM 1701 O O . GLN A 1 202 ? -10.343 1.955 5.948 1.00 95.75 202 GLN A O 1
ATOM 1706 N N . ALA A 1 203 ? -8.574 2.784 7.059 1.00 96.00 203 ALA A N 1
ATOM 1707 C CA . ALA A 1 203 ? -8.986 2.279 8.366 1.00 96.00 203 ALA A CA 1
ATOM 1708 C C . ALA A 1 203 ? -10.422 2.693 8.722 1.00 96.00 203 ALA A C 1
ATOM 1710 O O . ALA A 1 203 ? -11.242 1.841 9.048 1.00 96.00 203 ALA A O 1
ATOM 1711 N N . GLY A 1 204 ? -10.778 3.972 8.560 1.00 93.06 204 GLY A N 1
ATOM 1712 C CA . GLY A 1 204 ? -12.142 4.440 8.830 1.00 93.06 204 GLY A CA 1
ATOM 1713 C C . GLY A 1 204 ? -13.216 3.793 7.942 1.00 93.06 204 GLY A C 1
ATOM 1714 O O . GLY A 1 204 ? -14.367 3.666 8.355 1.00 93.06 204 GLY A O 1
ATOM 1715 N N . ASN A 1 205 ? -12.868 3.368 6.725 1.00 93.19 205 ASN A N 1
ATOM 1716 C CA . ASN A 1 205 ? -13.787 2.651 5.835 1.00 93.19 205 ASN A CA 1
ATOM 1717 C C . ASN A 1 205 ? -13.920 1.176 6.224 1.00 93.19 205 ASN A C 1
ATOM 1719 O O . ASN A 1 205 ? -15.029 0.654 6.262 1.00 93.19 205 ASN A O 1
ATOM 1723 N N . LEU A 1 206 ? -12.801 0.520 6.528 1.00 94.62 206 LEU A N 1
ATOM 1724 C CA . LEU A 1 206 ? -12.768 -0.889 6.914 1.00 94.62 206 LEU A CA 1
ATOM 1725 C C . LEU A 1 206 ? -13.484 -1.131 8.239 1.00 94.62 206 LEU A C 1
ATOM 1727 O O . LEU A 1 206 ? -14.261 -2.071 8.337 1.00 94.62 206 LEU A O 1
ATOM 1731 N N . ILE A 1 207 ? -13.273 -0.264 9.230 1.00 92.31 207 ILE A N 1
ATOM 1732 C CA . ILE A 1 207 ? -13.911 -0.405 10.543 1.00 92.31 207 ILE A CA 1
ATOM 1733 C C . ILE A 1 207 ? -15.423 -0.259 10.410 1.00 92.31 207 ILE A C 1
ATOM 1735 O O . ILE A 1 207 ? -16.157 -1.106 10.891 1.00 92.31 207 ILE A O 1
ATOM 1739 N N . ARG A 1 208 ? -15.908 0.730 9.650 1.00 90.00 208 ARG A N 1
ATOM 1740 C CA . ARG A 1 208 ? -17.349 0.850 9.362 1.00 90.00 208 ARG A CA 1
ATOM 1741 C C . ARG A 1 208 ? -17.927 -0.366 8.641 1.00 90.00 208 ARG A C 1
ATOM 1743 O O . ARG A 1 208 ? -19.107 -0.647 8.787 1.00 90.00 208 ARG A O 1
ATOM 1750 N N . LYS A 1 209 ? -17.116 -1.040 7.824 1.00 91.81 209 LYS A N 1
ATOM 1751 C CA . LYS A 1 209 ? -17.546 -2.204 7.050 1.00 91.81 209 LYS A CA 1
ATOM 1752 C C . LYS A 1 209 ? -17.618 -3.477 7.893 1.00 91.81 209 LYS A C 1
ATOM 1754 O O . LYS A 1 209 ? -18.520 -4.274 7.676 1.00 91.81 209 LYS A O 1
ATOM 1759 N N . TYR A 1 210 ? -16.642 -3.693 8.770 1.00 89.12 210 TYR A N 1
ATOM 1760 C CA . TYR A 1 210 ? -16.466 -4.968 9.469 1.00 89.12 210 TYR A CA 1
ATOM 1761 C C . TYR A 1 210 ? -16.816 -4.915 10.955 1.00 89.12 210 TYR A C 1
ATOM 1763 O O . TYR A 1 210 ? -16.940 -5.962 11.565 1.00 89.12 210 TYR A O 1
ATOM 1771 N N . ALA A 1 211 ? -16.992 -3.724 11.521 1.00 83.75 211 ALA A N 1
ATOM 1772 C CA . ALA A 1 211 ? -17.222 -3.513 12.943 1.00 83.75 211 ALA A CA 1
ATOM 1773 C C . ALA A 1 211 ? -18.584 -2.836 13.166 1.00 83.75 211 ALA A C 1
ATOM 1775 O O . ALA A 1 211 ? -18.684 -1.757 13.752 1.00 83.75 211 ALA A O 1
ATOM 1776 N N . VAL A 1 212 ? -19.627 -3.449 12.594 1.00 76.06 212 VAL A N 1
ATOM 1777 C CA . VAL A 1 212 ? -21.000 -2.912 12.583 1.00 76.06 212 VAL A CA 1
ATOM 1778 C C . VAL A 1 212 ? -21.590 -2.863 13.995 1.00 76.06 212 VAL A C 1
ATOM 1780 O O . VAL A 1 212 ? -22.358 -1.954 14.295 1.00 76.06 212 VAL A O 1
ATOM 1783 N N . ASP A 1 213 ? -21.155 -3.772 14.867 1.00 83.69 213 ASP A N 1
ATOM 1784 C CA . ASP A 1 213 ? -21.667 -3.920 16.233 1.00 83.69 213 ASP A CA 1
ATOM 1785 C C . ASP A 1 213 ? -20.886 -3.102 17.275 1.00 83.69 213 ASP A C 1
AT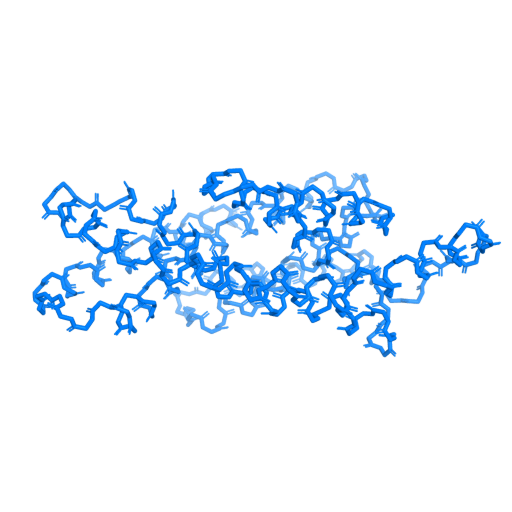OM 1787 O O . ASP A 1 213 ? -21.141 -3.206 18.475 1.00 83.69 213 ASP A O 1
ATOM 1791 N N . LEU A 1 214 ? -19.919 -2.281 16.846 1.00 81.62 214 LEU A N 1
ATOM 1792 C CA . LEU A 1 214 ? -19.184 -1.420 17.770 1.00 81.62 214 LEU A CA 1
ATOM 1793 C C . LEU A 1 214 ? -20.037 -0.242 18.243 1.00 81.62 214 LEU A C 1
ATOM 1795 O O . LEU A 1 214 ? -20.798 0.355 17.482 1.00 81.62 214 LEU A O 1
ATOM 1799 N N . ASP A 1 215 ? -19.818 0.140 19.501 1.00 86.06 215 ASP A N 1
ATOM 1800 C CA . ASP A 1 215 ? -20.471 1.284 20.131 1.00 86.06 215 ASP A CA 1
ATOM 1801 C C . ASP A 1 215 ? -20.358 2.570 19.268 1.00 86.06 215 ASP A C 1
ATOM 1803 O O . ASP A 1 215 ? -19.256 2.953 18.844 1.00 86.06 215 ASP A O 1
ATOM 1807 N N . PRO A 1 216 ? -21.472 3.279 18.996 1.00 88.62 216 PRO A N 1
ATOM 1808 C CA . PRO A 1 216 ? -21.455 4.507 18.206 1.00 88.62 216 PRO A CA 1
ATOM 1809 C C . PRO A 1 216 ? -20.539 5.608 18.755 1.00 88.62 216 PRO A C 1
ATOM 1811 O O . PRO A 1 216 ? -19.932 6.349 17.969 1.00 88.62 216 PRO A O 1
ATOM 1814 N N . GLU A 1 217 ? -20.416 5.741 20.080 1.00 88.75 217 GLU A N 1
ATOM 1815 C CA . GLU A 1 217 ? -19.533 6.751 20.669 1.00 88.75 217 GLU A CA 1
ATOM 1816 C C . GLU A 1 217 ? -18.060 6.365 20.464 1.00 88.75 217 GLU A C 1
ATOM 1818 O O . GLU A 1 217 ? -17.273 7.212 20.029 1.00 88.75 217 GLU A O 1
ATOM 1823 N N . PHE A 1 218 ? -17.701 5.085 20.613 1.00 87.38 218 PHE A N 1
ATOM 1824 C CA . PHE A 1 218 ? -16.392 4.568 20.199 1.00 87.38 218 PHE A CA 1
ATOM 1825 C C . PHE A 1 218 ? -16.068 4.916 18.735 1.00 87.38 218 PHE A C 1
ATOM 1827 O O . PHE A 1 218 ? -15.018 5.504 18.447 1.00 87.38 218 PHE A O 1
ATOM 1834 N N . LEU A 1 219 ? -16.980 4.640 17.795 1.00 89.81 219 LEU A N 1
ATOM 1835 C CA . LEU A 1 219 ? -16.773 4.928 16.367 1.00 89.81 219 LEU A CA 1
ATOM 1836 C C . LEU A 1 219 ? -16.542 6.424 16.096 1.00 89.81 219 LEU A C 1
ATOM 1838 O O . LEU A 1 219 ? -15.705 6.806 15.266 1.00 89.81 219 LEU A O 1
ATOM 1842 N N . LYS A 1 220 ? -17.257 7.296 16.810 1.00 91.44 220 LYS A N 1
ATOM 1843 C CA . LYS A 1 220 ? -17.105 8.752 16.717 1.00 91.44 220 LYS A CA 1
ATOM 1844 C C . LYS A 1 220 ? -15.749 9.217 17.242 1.00 91.44 220 LYS A C 1
ATOM 1846 O O . LYS A 1 220 ? -15.091 10.035 16.587 1.00 91.44 220 LYS A O 1
ATOM 1851 N N . GLN A 1 221 ? -15.316 8.717 18.396 1.00 92.19 221 GLN A N 1
ATOM 1852 C CA . GLN A 1 221 ? -14.012 9.059 18.962 1.00 92.19 221 GLN A CA 1
ATOM 1853 C C . GLN A 1 221 ? -12.869 8.555 18.072 1.00 92.19 221 GLN A C 1
ATOM 1855 O O . GLN A 1 221 ? -11.927 9.299 17.780 1.00 92.19 221 GLN A O 1
ATOM 1860 N N . LEU A 1 222 ? -12.994 7.340 17.541 1.00 92.12 222 LEU A N 1
ATOM 1861 C CA . LEU A 1 222 ? -12.033 6.768 16.610 1.00 92.12 222 LEU A CA 1
ATOM 1862 C C . LEU A 1 222 ? -11.911 7.594 15.326 1.00 92.12 222 LEU A C 1
ATOM 1864 O O . LEU A 1 222 ? -10.804 7.898 14.878 1.00 92.12 222 LEU A O 1
ATOM 1868 N N . ARG A 1 223 ? -13.035 8.036 14.751 1.00 93.25 223 ARG A N 1
ATOM 1869 C CA . ARG A 1 223 ? -13.024 8.915 13.574 1.00 93.25 223 ARG A CA 1
ATOM 1870 C C . ARG A 1 223 ? -12.252 10.207 13.841 1.00 93.25 223 ARG A C 1
ATOM 1872 O O . ARG A 1 223 ? -11.425 10.599 13.016 1.00 93.25 223 ARG A O 1
ATOM 1879 N N . LYS A 1 224 ? -12.479 10.846 14.995 1.00 95.56 224 LYS A N 1
ATOM 1880 C CA . LYS A 1 224 ? -11.725 12.042 15.413 1.00 95.56 224 LYS A CA 1
ATOM 1881 C C . LYS A 1 224 ? -10.230 11.742 15.533 1.00 95.56 224 LYS A C 1
ATOM 1883 O O . LYS A 1 224 ? -9.407 12.531 15.067 1.00 95.56 224 LYS A O 1
ATOM 1888 N N . HIS A 1 225 ? -9.875 10.596 16.115 1.00 95.69 225 HIS A N 1
ATOM 1889 C CA . HIS A 1 225 ? -8.486 10.165 16.244 1.00 95.69 225 HIS A CA 1
ATOM 1890 C C . HIS A 1 225 ? -7.806 10.002 14.875 1.00 95.69 225 HIS A C 1
ATOM 1892 O O . HIS A 1 225 ? -6.760 10.611 14.632 1.00 95.69 225 HIS A O 1
ATOM 1898 N N . LEU A 1 226 ? -8.409 9.237 13.959 1.00 96.06 226 LEU A N 1
ATOM 1899 C CA . LEU A 1 226 ? -7.872 8.998 12.614 1.00 96.06 226 LEU A CA 1
ATOM 1900 C C . LEU A 1 226 ? -7.707 10.312 11.835 1.00 96.06 226 LEU A C 1
ATOM 1902 O O . LEU A 1 226 ? -6.646 10.560 11.257 1.00 96.06 226 LEU A O 1
ATOM 1906 N N . GLN A 1 227 ? -8.704 11.199 11.895 1.00 96.19 227 GLN A N 1
ATOM 1907 C CA . GLN A 1 227 ? -8.648 12.512 11.249 1.00 96.19 227 GLN A CA 1
ATOM 1908 C C . GLN A 1 227 ? -7.525 13.392 11.820 1.00 96.19 227 GLN A C 1
ATOM 1910 O O . GLN A 1 227 ? -6.795 14.049 11.075 1.00 96.19 227 GLN A O 1
ATOM 1915 N N . SER A 1 228 ? -7.324 13.372 13.140 1.00 96.81 228 SER A N 1
ATOM 1916 C CA . SER A 1 228 ? -6.212 14.079 13.783 1.00 96.81 228 SER A CA 1
ATOM 1917 C C . SER A 1 228 ? -4.850 13.580 13.275 1.00 96.81 228 SER A C 1
ATOM 1919 O O . SER A 1 228 ? -3.981 14.385 12.921 1.00 96.81 228 SER A O 1
ATOM 1921 N N . LYS A 1 229 ? -4.672 12.257 13.132 1.00 97.69 229 LYS A N 1
ATOM 1922 C CA . LYS A 1 229 ? -3.444 11.668 12.567 1.00 97.69 229 LYS A CA 1
ATOM 1923 C C . LYS A 1 229 ? -3.216 12.086 11.113 1.00 97.69 229 LYS A C 1
ATOM 1925 O O . LYS A 1 229 ? -2.094 12.447 10.753 1.00 97.69 229 LYS A O 1
ATOM 1930 N N . GLN A 1 230 ? -4.263 12.092 10.290 1.00 96.75 230 GLN A N 1
ATOM 1931 C CA . GLN A 1 230 ? -4.202 12.560 8.901 1.00 96.75 230 GLN A CA 1
ATOM 1932 C C . GLN A 1 230 ? -3.751 14.022 8.802 1.00 96.75 230 GLN A C 1
ATOM 1934 O O . GLN A 1 230 ? -2.822 14.342 8.053 1.00 96.75 230 GLN A O 1
ATOM 1939 N N . ASN A 1 231 ? -4.346 14.896 9.614 1.00 96.31 231 ASN A N 1
ATOM 1940 C CA . ASN A 1 231 ? -3.993 16.314 9.668 1.00 96.31 231 ASN A CA 1
ATOM 1941 C C . ASN A 1 231 ? -2.536 16.524 10.103 1.00 96.31 231 ASN A C 1
ATOM 1943 O O . ASN A 1 231 ? -1.812 17.327 9.506 1.00 96.31 231 ASN A O 1
ATOM 1947 N N . ALA A 1 232 ? -2.068 15.765 11.099 1.00 97.12 232 ALA A N 1
ATOM 1948 C CA . ALA A 1 232 ? -0.680 15.811 11.551 1.00 97.12 232 ALA A CA 1
ATOM 1949 C C . ALA A 1 232 ? 0.309 15.413 10.439 1.00 97.12 232 ALA A C 1
ATOM 1951 O O . ALA A 1 232 ? 1.355 16.051 10.281 1.00 97.12 232 ALA A O 1
ATOM 1952 N N . ILE A 1 233 ? -0.032 14.408 9.626 1.00 97.62 233 ILE A N 1
ATOM 1953 C CA . ILE A 1 233 ? 0.782 13.994 8.477 1.00 97.62 233 ILE A CA 1
ATOM 1954 C C . ILE A 1 233 ? 0.862 15.103 7.429 1.00 97.62 233 ILE A C 1
ATOM 1956 O O . ILE A 1 233 ? 1.965 15.442 6.998 1.00 97.62 233 ILE A O 1
ATOM 1960 N N . LEU A 1 234 ? -0.266 15.703 7.036 1.00 97.19 234 LEU A N 1
ATOM 1961 C CA . LEU A 1 234 ? -0.255 16.795 6.057 1.00 97.19 234 LEU A CA 1
ATOM 1962 C C . LEU A 1 234 ? 0.529 18.005 6.573 1.00 97.19 234 LEU A C 1
ATOM 1964 O O . LEU A 1 234 ? 1.305 18.594 5.822 1.00 97.19 234 LEU A O 1
ATOM 1968 N N . LYS A 1 235 ? 0.417 18.333 7.866 1.00 96.81 235 LYS A N 1
ATOM 1969 C CA . LYS A 1 235 ? 1.238 19.375 8.501 1.00 96.81 235 LYS A CA 1
ATOM 1970 C C . LYS A 1 235 ? 2.732 19.054 8.394 1.00 96.81 235 LYS A C 1
ATOM 1972 O O . LYS A 1 235 ? 3.517 19.933 8.038 1.00 96.81 235 LYS A O 1
ATOM 1977 N N . LYS A 1 236 ? 3.128 17.802 8.651 1.00 97.44 236 LYS A N 1
ATOM 1978 C CA . LYS A 1 236 ? 4.521 17.345 8.530 1.00 97.44 236 LYS A CA 1
ATOM 1979 C C . LYS A 1 236 ? 5.030 17.421 7.087 1.00 97.44 236 LYS A C 1
ATOM 1981 O O . LYS A 1 236 ? 6.125 17.930 6.871 1.00 97.44 236 LYS A O 1
ATOM 1986 N N . VAL A 1 237 ? 4.230 16.976 6.116 1.00 97.19 237 VAL A N 1
ATOM 1987 C CA . VAL A 1 237 ? 4.549 17.070 4.680 1.00 97.19 237 VAL A CA 1
ATOM 1988 C C . VAL A 1 237 ? 4.709 18.526 4.251 1.00 97.19 237 VAL A C 1
ATOM 1990 O O . VAL A 1 237 ? 5.691 18.875 3.612 1.00 97.19 237 VAL A O 1
ATOM 1993 N N . ARG A 1 238 ? 3.787 19.411 4.637 1.00 96.50 238 ARG A N 1
ATOM 1994 C CA . ARG A 1 238 ? 3.879 20.840 4.302 1.00 96.50 238 ARG A CA 1
ATOM 1995 C C . ARG A 1 238 ? 5.122 21.483 4.907 1.00 96.50 238 ARG A C 1
ATOM 1997 O O . ARG A 1 238 ? 5.772 22.272 4.233 1.00 96.50 238 ARG A O 1
ATOM 2004 N N . LYS A 1 239 ? 5.479 21.125 6.145 1.00 96.50 239 LYS A N 1
ATOM 2005 C CA . LYS A 1 239 ? 6.689 21.631 6.808 1.00 96.50 239 LYS A CA 1
ATOM 2006 C C . LYS A 1 239 ? 7.968 21.227 6.072 1.00 96.50 239 LYS A C 1
ATOM 2008 O O . LYS A 1 239 ? 8.862 22.049 5.986 1.00 96.50 239 LYS A O 1
ATOM 2013 N N . SER A 1 240 ? 8.060 20.006 5.545 1.00 95.88 240 SER A N 1
ATOM 2014 C CA . SER A 1 240 ? 9.262 19.546 4.828 1.00 95.88 240 SER A CA 1
ATOM 2015 C C . SER A 1 240 ? 9.372 20.063 3.391 1.00 95.88 240 SER A C 1
ATOM 2017 O O . SER A 1 240 ? 10.388 19.841 2.744 1.00 95.88 240 SER A O 1
ATOM 2019 N N . LEU A 1 241 ? 8.291 20.625 2.842 1.00 92.94 241 LEU A N 1
ATOM 2020 C CA . LEU A 1 241 ? 8.244 21.135 1.470 1.00 92.94 241 LEU A CA 1
ATOM 2021 C C . LEU A 1 241 ? 8.508 22.641 1.369 1.00 92.94 241 LEU A C 1
ATOM 2023 O O . LEU A 1 241 ? 8.688 23.119 0.243 1.00 92.94 241 LEU A O 1
ATOM 2027 N N . LYS A 1 242 ? 8.482 23.344 2.506 1.00 88.94 242 LYS A N 1
ATOM 2028 C CA . LYS A 1 242 ? 8.934 24.728 2.665 1.00 88.94 242 LYS A CA 1
ATOM 2029 C C . LYS A 1 242 ? 10.450 24.738 2.792 1.00 88.94 242 LYS A C 1
ATOM 2031 O O . LYS A 1 242 ? 11.058 25.562 2.084 1.00 88.94 242 LYS A O 1
#

InterPro domains:
  IPR007899 CHAD domain [PF05235] (6-206)
  IPR007899 CHAD domain [SM00880] (1-236)
  IPR038186 CHAD domain superfamily [G3DSA:1.40.20.10] (1-242)

Sequence (242 aa):
MAQKLYDQLVVYLELENVLQEQEKTLHELRVSARKLVSLLPKDDYHREFFKRVIQASNKIRDLDVLMLQVVPGFPKDMRDAGDQLRKELLGIRNQLDDDFKNFLQLDILPELCNLRANFTREKDSLAVSEGVEELEQIEKQFRQIRKRLLLVDLEEKQVHKIRLKVKRLRYQVAHHYRNKNKLLAELKFLQEQLGKFHDFSQAGNLIRKYAVDLDPEFLKQLRKHLQSKQNAILKKVRKSLK

Secondary structure (DSSP, 8-state):
-HHHHHHHHHHHHH--S-HHHHHHHHHHHHHHHHHHHHHS-TT-HHHHHHHHHHHHTHHHHHHHHIIIIIGGGS-GGGHHHHHHHHHHHHHHHHHHHHHHHHHIIIIIHHHHHHHHHHHHH-TT---TTTTPPPHHHHHHHHHHHHHHHT-S---HHHHHHHHHHHHHHHHHHHHH-TT-HHHHHHHHHHHHHHHHHHHHHHHHHHHHHH-TTS-HHHHHHHHHHHHHHHHHHHHHHHHHH-

Radius of gyration: 19.83 Å; chains: 1; bounding box: 44×47×53 Å

Organism: NCBI:txid2739063

Foldseek 3Di:
DLVQLLVLLVVLLPDDLPLVSNLVSLVSNLLVLVLVLLLDDPPDPVNVLSVVLNVLCPLLNLLSCLLPPPLVPDDPVCNVVSVVLNVQSSVVSVVSSVVSSVCCVPPPNVVSVVVVVVCVVPVDPPPSPPPQDDPVVLVVVVVVLLVVLLDPDDDLVNLVVSLVSLSSSLSSCVPPVVVPVVSNVLSVLSNVLSVLLVSLVSSLVVCVVRVVVDDPVSNVVSNVVSVVSNVVSSVVNNVVSD